Protein 6W9S (pdb70)

Foldseek 3Di:
DDDPDDDDPDDPVLLVLLVVLLVLQPLLDLVALNVVVLVVLVQVLQVVVVAGEEEAEADDPCPDDDQLHFYWYDYPNAIWGWHDPDVGDIDTDDDDPDSLRVLRRSVVSCVVPVHDDPWDDPVQPVPDNSVRVSVVSSVSCSVVVVVCLVVLLVRLVVVPDPSSVVSNVSSCVSVPDD/DWAKEWEAEPVGDIDIDIDDQFDFPLVVLVVCCVPPVDHSVQWWKDFPHDIGDGPDGNVVVVQDHHYYIYIYGDDDD

Organism: Homo sapiens (NCBI:txid9606)

Solvent-accessible surface area: 13978 Å² total; per-residue (Å²): 164,117,127,97,124,137,115,122,116,55,64,100,81,91,93,98,23,35,52,89,3,29,173,53,7,70,16,90,119,58,83,15,15,0,5,6,3,3,1,14,0,0,41,43,24,0,73,152,86,144,29,94,16,47,38,42,33,66,110,67,106,44,110,129,34,60,94,94,8,0,4,0,25,10,44,63,72,45,1,17,0,22,29,72,40,88,118,48,75,82,44,89,42,110,14,78,66,68,41,27,2,8,11,30,0,0,32,34,4,1,101,102,74,91,22,105,113,20,21,44,97,95,170,38,85,152,120,71,68,70,41,18,0,31,102,30,0,53,70,22,0,50,101,45,4,93,64,10,20,80,34,3,41,2,5,1,29,12,51,117,61,140,132,4,74,123,20,40,88,88,2,41,92,19,67,65,70,168,79,107,26,61,0,53,0,76,13,22,77,42,119,66,18,48,10,97,3,62,53,82,26,42,0,74,58,0,20,38,58,0,69,126,128,48,54,32,49,46,132,62,6,109,0,2,40,84,51,84,43,5,92,91,64,127,35,0,60,89,38,104,5,99,60,100,17,45,0,32,1,8,36,138,22,22,6

Nearest PDB structures (foldseek):
  6w9s-assembly1_A  TM=1.006E+00  e=8.873E-33  Escherichia albertii TW07627
  6nya-assembly1_B  TM=9.518E-01  e=4.330E-14  Triticum aestivum
  5v5h-assembly1_B  TM=9.592E-01  e=2.885E-13  synthetic construct
  5v5g-assembly2_D  TM=9.505E-01  e=2.885E-13  synthetic construct
  4hk2-assembly4_D  TM=9.627E-01  e=6.322E-13  Homo sapiens

Sequence (255 aa):
SPQSVFSDSVSSSRLELKKQIIKALDLDYWQGSGGEIMPLVLIDFYKRHNININIYLNHCKVNNFDKKAINLINAGNHYNALTMNSRGNIERIDVPGDGNCLYHAVVKSHQITRKPKPYGNELQKDKPEWCILKESLKTHFDKDFDQFVEQVKCILISENTHEANKILDKVAQYSGVKGPMQIFVKTLTGKTITLEVEPSDTIENVKAKIQDKEGIPPDQQRRLIFAGKQLEDGRTLSDYNIQKESTLHLVLRLRG

B-factor: mean 69.24, std 19.16, range [30.0, 150.07]

Secondary structure (DSSP, 8-state):
--------SS-HHHHHHHHHHHHHH-TT-TTSHHHHHHHHHHHHHHHHTT--EEEEESS-------TTSEEEEE-SS-EEEEE--TTT--EEEP---STTHHHHHHHHHHHHHT----S--GGGTTS-HHHHHHHHHHHHHHHTGGGGHHHHHHHHHHH--HHHHHHHHHHHHHTT--/--EEEEEEETT--EEEEEE-TT-BHHHHHHHHHHHH---GGG-EEEETTEEPPTT-BGGGGT--TT-EEEEE-----

InterPro domains:
  IPR000626 Ubiquitin-like domain [PF00240] (3-74)
  IPR000626 Ubiquitin-like domain [PF00240] (79-150)
  IPR000626 Ubiquitin-like domain [PF00240] (155-226)
  IPR000626 Ubiquitin-like domain [PF00240] (231-302)
  IPR000626 Ubiquitin-like domain [PF00240] (307-378)
  IPR000626 Ubiquitin-like domain [PF00240] (383-454)
  IPR000626 Ubiquitin-like domain [PF00240] (459-530)
  IPR000626 Ubiquitin-like domain [PF00240] (535-606)
  IPR000626 Ubiquitin-like domain [PF00240] (611-682)
  IPR000626 Ubiquitin-like domain [PS50053] (1-76)
  IPR000626 Ubiquitin-like domain [PS50053] (77-152)
  IPR000626 Ubiquitin-like domain [PS50053] (153-228)
  IPR000626 Ubiquitin-like domain [PS50053] (229-304)
  IPR000626 Ubiquitin-like domain [PS50053] (305-380)
  IPR000626 Ubiquitin-like domain [PS50053] (381-456)
  IPR000626 Ubiquitin-like domain [PS50053] (457-532)
  IPR000626 Ubiquitin-like domain [PS50053] (533-608)
  IPR000626 Ubiquitin-like domain [PS50053] (609-684)
  IPR000626 Ubiquitin-like domain [SM00213] (1-72)
  IPR000626 Ubiquitin-like domain [SM00213] (77-148)

Radius of gyration: 20.51 Å; Cα contacts (8 Å, |Δi|>4): 358; chains: 2; bounding box: 47×62×57 Å

GO terms:
  GO:0005515 protein binding (F, IPI)
  GO:0005654 nucleoplasm (C, TAS)
  GO:0005741 mitochondrial outer membrane (C, TAS)
  GO:0005789 endoplasmic reticulum membrane (C, TAS)
  GO:0005829 cytosol (C, TAS)
  GO:0005886 plasma membrane (C, TAS)
  GO:0010008 endosome membrane (C, TAS)
  GO:0030666 endocytic vesicle membrane (C, TAS)
  GO:0005741 mitochondrial outer membrane (C, EXP)
  GO:0031982 vesicle (C, HDA)
  GO:0070062 extracellular exosome (C, HDA)
  GO:0005576 extracellular region (C, HDA)
  GO:0005634 nucleus (C, HDA)
  GO:0003723 RNA binding (F, HDA)

CATH classification: 3.10.20.90

Structure (mmCIF, N/CA/C/O backbone):
data_6W9S
#
_entry.id   6W9S
#
_cell.length_a   67.336
_cell.length_b   67.336
_cell.length_c   144.427
_cell.angle_alpha   90.000
_cell.angle_beta   90.000
_cell.angle_gamma   90.000
#
_symmetry.space_group_name_H-M   'P 41 2 2'
#
loop_
_entity.id
_entity.type
_entity.pdbx_description
1 polymer 'OTU domain-containing protein EschOTU'
2 polymer Ubiquitin
3 non-polymer 'FORMIC ACID'
4 water water
#
loop_
_atom_site.group_PDB
_atom_site.id
_atom_site.type_symbol
_atom_site.label_atom_id
_atom_site.label_alt_id
_atom_site.label_comp_id
_atom_site.label_asym_id
_atom_site.label_entity_id
_atom_site.label_seq_id
_atom_site.pdbx_PDB_ins_code
_atom_site.Cartn_x
_atom_site.Cartn_y
_atom_site.Cartn_z
_atom_site.occupancy
_atom_site.B_iso_or_equiv
_atom_site.auth_seq_id
_atom_site.auth_comp_id
_atom_site.auth_asym_id
_atom_site.auth_atom_id
_atom_site.pdbx_PDB_model_num
ATOM 1 N N . SER A 1 2 ? -50.728 -27.987 -17.988 1.00 106.50 185 SER A N 1
ATOM 2 C CA . SER A 1 2 ? -49.573 -28.231 -17.138 1.00 103.91 185 SER A CA 1
ATOM 3 C C . SER A 1 2 ? -48.272 -27.549 -17.635 1.00 101.91 185 SER A C 1
ATOM 4 O O . SER A 1 2 ? -47.601 -26.914 -16.833 1.00 99.21 185 SER A O 1
ATOM 7 N N . PRO A 1 3 ? -47.908 -27.658 -18.921 1.00 101.83 186 PRO A N 1
ATOM 8 C CA . PRO A 1 3 ? -46.757 -26.892 -19.415 1.00 98.55 186 PRO A CA 1
ATOM 9 C C . PRO A 1 3 ? -47.137 -25.435 -19.659 1.00 96.10 186 PRO A C 1
ATOM 10 O O . PRO A 1 3 ? -48.311 -25.072 -19.727 1.00 98.33 186 PRO A O 1
ATOM 14 N N . GLN A 1 4 ? -46.122 -24.596 -19.803 1.00 92.30 187 GLN A N 1
ATOM 15 C CA . GLN A 1 4 ? -46.354 -23.172 -20.043 1.00 90.12 187 GLN A CA 1
ATOM 16 C C . GLN A 1 4 ? -46.753 -22.932 -21.500 1.00 91.28 187 GLN A C 1
ATOM 17 O O . GLN A 1 4 ? -45.926 -23.077 -22.416 1.00 91.18 187 GLN A O 1
ATOM 23 N N . SER A 1 5 ? -48.008 -22.509 -21.696 1.00 91.40 188 SER A N 1
ATOM 24 C CA . SER A 1 5 ? -48.528 -22.096 -22.990 1.00 91.20 188 SER A CA 1
ATOM 25 C C . SER A 1 5 ? -48.418 -20.597 -23.290 1.00 88.29 188 SER A C 1
ATOM 26 O O . SER A 1 5 ? -48.525 -20.224 -24.459 1.00 90.46 188 SER A O 1
ATOM 29 N N . VAL A 1 6 ? -48.244 -19.726 -22.289 1.00 84.47 189 VAL A N 1
ATOM 30 C CA . VAL A 1 6 ? -48.354 -18.281 -22.478 1.00 83.23 189 VAL A CA 1
ATOM 31 C C . VAL A 1 6 ? -47.051 -17.628 -22.064 1.00 81.80 189 VAL A C 1
ATOM 32 O O . VAL A 1 6 ? -46.510 -17.930 -20.999 1.00 79.49 189 VAL A O 1
ATOM 36 N N . PHE A 1 7 ? -46.562 -16.711 -22.893 1.00 82.63 190 PHE A N 1
ATOM 37 C CA . PHE A 1 7 ? -45.216 -16.196 -22.724 1.00 82.66 190 PHE A CA 1
ATOM 38 C C . PHE A 1 7 ? -45.191 -14.692 -22.922 1.00 86.12 190 PHE A C 1
ATOM 39 O O . PHE A 1 7 ? -45.870 -14.144 -23.787 1.00 86.87 190 PHE A O 1
ATOM 47 N N . SER A 1 8 ? -44.396 -14.035 -22.101 1.00 88.80 191 SER A N 1
ATOM 48 C CA . SER A 1 8 ? -43.924 -12.701 -22.386 1.00 93.67 191 SER A CA 1
ATOM 49 C C . SER A 1 8 ? -42.575 -12.662 -21.687 1.00 97.83 191 SER A C 1
ATOM 50 O O . SER A 1 8 ? -42.432 -13.254 -20.614 1.00 99.08 191 SER A O 1
ATOM 53 N N . ASP A 1 9 ? -41.574 -12.060 -22.314 1.00 100.30 192 ASP A N 1
ATOM 54 C CA . ASP A 1 9 ? -40.244 -12.013 -21.710 1.00 104.15 192 ASP A CA 1
ATOM 55 C C . ASP A 1 9 ? -39.638 -10.653 -21.969 1.00 111.07 192 ASP A C 1
ATOM 56 O O . ASP A 1 9 ? -39.611 -10.196 -23.112 1.00 109.60 192 ASP A O 1
ATOM 61 N N . SER A 1 10 ? -39.157 -10.010 -20.912 1.00 118.60 193 SER A N 1
ATOM 62 C CA . SER A 1 10 ? -38.526 -8.705 -21.066 1.00 118.75 193 SER A CA 1
ATOM 63 C C . SER A 1 10 ? -37.062 -8.801 -21.481 1.00 118.97 193 SER A C 1
ATOM 64 O O . SER A 1 10 ? -36.539 -7.834 -22.049 1.00 118.61 193 SER A O 1
ATOM 66 N N . VAL A 1 11 ? -36.395 -9.930 -21.223 1.00 117.36 194 VAL A N 1
ATOM 67 C CA . VAL A 1 11 ? -34.959 -10.052 -21.470 1.00 115.66 194 VAL A CA 1
ATOM 68 C C . VAL A 1 11 ? -34.624 -11.514 -21.732 1.00 116.36 194 VAL A C 1
ATOM 69 O O . VAL A 1 11 ? -35.354 -12.421 -21.318 1.00 118.26 194 VAL A O 1
ATOM 71 N N . SER A 1 12 ? -33.505 -11.739 -22.435 1.00 114.01 195 SER A N 1
ATOM 72 C CA . SER A 1 12 ? -32.956 -13.065 -22.705 1.00 113.64 195 SER A CA 1
ATOM 73 C C . SER A 1 12 ? -32.107 -13.540 -21.538 1.00 110.25 195 SER A C 1
ATOM 74 O O . SER A 1 12 ? -31.490 -12.743 -20.821 1.00 109.28 195 SER A O 1
ATOM 77 N N . SER A 1 13 ? -32.023 -14.859 -21.395 1.00 105.61 196 SER A N 1
ATOM 78 C CA . SER A 1 13 ? -31.209 -15.409 -20.323 1.00 99.17 196 SER A CA 1
ATOM 79 C C . SER A 1 13 ? -29.715 -15.238 -20.614 1.00 93.81 196 SER A C 1
ATOM 80 O O . SER A 1 13 ? -28.944 -14.844 -19.733 1.00 92.29 196 SER A O 1
ATOM 83 N N . SER A 1 14 ? -29.278 -15.528 -21.842 1.00 91.52 197 SER A N 1
ATOM 84 C CA . SER A 1 14 ? -27.843 -15.452 -22.111 1.00 87.79 197 SER A CA 1
ATOM 85 C C . SER A 1 14 ? -27.374 -14.003 -22.187 1.00 83.52 197 SER A C 1
ATOM 86 O O . SER A 1 14 ? -26.203 -13.702 -21.915 1.00 81.21 197 SER A O 1
ATOM 88 N N . ARG A 1 15 ? -28.276 -13.101 -22.564 1.00 81.58 198 ARG A N 1
ATOM 89 C CA . ARG A 1 15 ? -28.005 -11.672 -22.526 1.00 78.89 198 ARG A CA 1
ATOM 90 C C . ARG A 1 15 ? -27.795 -11.156 -21.090 1.00 76.36 198 ARG A C 1
ATOM 91 O O . ARG A 1 15 ? -26.925 -10.302 -20.853 1.00 73.32 198 ARG A O 1
ATOM 99 N N . LEU A 1 16 ? -28.554 -11.665 -20.113 1.00 76.58 199 LEU A N 1
ATOM 100 C CA . LEU A 1 16 ? -28.323 -11.267 -18.724 1.00 74.84 199 LEU A CA 1
ATOM 101 C C . LEU A 1 16 ? -26.983 -11.767 -18.220 1.00 73.29 199 LEU A C 1
ATOM 102 O O . LEU A 1 16 ? -26.307 -11.071 -17.454 1.00 71.97 199 LEU A O 1
ATOM 107 N N . GLU A 1 17 ? -26.610 -12.995 -18.581 1.00 74.18 200 GLU A N 1
ATOM 108 C CA . GLU A 1 17 ? -25.312 -13.497 -18.149 1.00 74.93 200 GLU A CA 1
ATOM 109 C C . GLU A 1 17 ? -24.179 -12.652 -18.743 1.00 70.48 200 GLU A C 1
ATOM 110 O O . GLU A 1 17 ? -23.217 -12.303 -18.043 1.00 69.15 200 GLU A O 1
ATOM 116 N N . LEU A 1 18 ? -24.295 -12.289 -20.021 1.00 68.59 201 LEU A N 1
ATOM 117 C CA . LEU A 1 18 ? -23.281 -11.450 -20.645 1.00 66.18 201 LEU A CA 1
ATOM 118 C C . LEU A 1 18 ? -23.141 -10.122 -19.909 1.00 65.26 201 LEU A C 1
ATOM 119 O O . LEU A 1 18 ? -22.015 -9.699 -19.624 1.00 64.83 201 LEU A O 1
ATOM 124 N N . LYS A 1 19 ? -24.269 -9.466 -19.554 1.00 64.48 202 LYS A N 1
ATOM 125 C CA . LYS A 1 19 ? -24.206 -8.233 -18.749 1.00 62.35 202 LYS A CA 1
ATOM 126 C C . LYS A 1 19 ? -23.504 -8.460 -17.409 1.00 61.08 202 LYS A C 1
ATOM 127 O O . LYS A 1 19 ? -22.673 -7.639 -16.997 1.00 59.46 202 LYS A O 1
ATOM 133 N N . LYS A 1 20 ? -23.783 -9.585 -16.738 1.00 61.70 203 LYS A N 1
ATOM 134 C CA . LYS A 1 20 ? -23.126 -9.850 -15.456 1.00 61.66 203 LYS A CA 1
ATOM 135 C C . LYS A 1 20 ? -21.629 -10.039 -15.607 1.00 61.74 203 LYS A C 1
ATOM 136 O O . LYS A 1 20 ? -20.875 -9.716 -14.676 1.00 60.70 203 LYS A O 1
ATOM 138 N N . GLN A 1 21 ? -21.190 -10.641 -16.725 1.00 62.05 204 GLN A N 1
ATOM 139 C CA . GLN A 1 21 ? -19.756 -10.836 -16.938 1.00 61.66 204 GLN A CA 1
ATOM 140 C C . GLN A 1 21 ? -19.070 -9.511 -17.225 1.00 56.93 204 GLN A C 1
ATOM 141 O O . GLN A 1 21 ? -17.933 -9.292 -16.808 1.00 57.07 204 GLN A O 1
ATOM 147 N N . ILE A 1 22 ? -19.762 -8.604 -17.903 1.00 53.79 205 ILE A N 1
ATOM 148 C CA . ILE A 1 22 ? -19.185 -7.295 -18.189 1.00 51.95 205 ILE A CA 1
ATOM 149 C C . ILE A 1 22 ? -19.035 -6.486 -16.902 1.00 50.52 205 ILE A C 1
ATOM 150 O O . ILE A 1 22 ? -18.020 -5.820 -16.698 1.00 49.73 205 ILE A O 1
ATOM 155 N N . ILE A 1 23 ? -20.034 -6.525 -16.027 1.00 51.10 206 ILE A N 1
ATOM 156 C CA . ILE A 1 23 ? -19.958 -5.732 -14.794 1.00 50.94 206 ILE A CA 1
ATOM 157 C C . ILE A 1 23 ? -18.812 -6.206 -13.934 1.00 51.01 20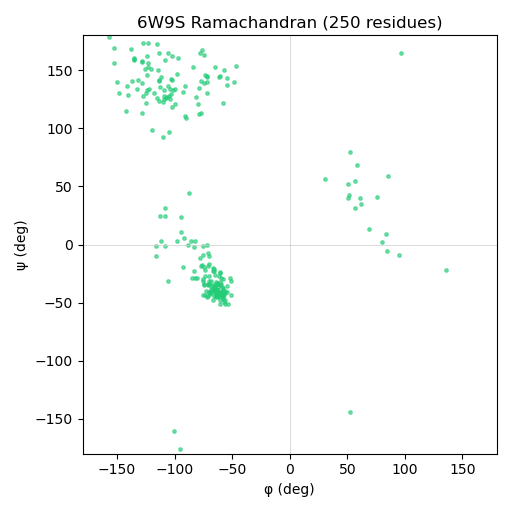6 ILE A C 1
ATOM 158 O O . ILE A 1 23 ? -18.054 -5.401 -13.378 1.00 51.87 206 ILE A O 1
ATOM 163 N N . LYS A 1 24 ? -18.651 -7.520 -13.821 1.00 53.05 207 LYS A N 1
ATOM 164 C CA . LYS A 1 24 ? -17.549 -8.089 -13.055 1.00 55.03 207 LYS A CA 1
ATOM 165 C C . LYS A 1 24 ? -16.183 -7.691 -13.622 1.00 54.14 207 LYS A C 1
ATOM 166 O O . LYS A 1 24 ? -15.259 -7.373 -12.863 1.00 52.88 207 LYS A O 1
ATOM 172 N N . ALA A 1 25 ? -16.016 -7.706 -14.959 1.00 53.05 208 ALA A N 1
ATOM 173 C CA . ALA A 1 25 ? -14.702 -7.356 -15.510 1.00 50.03 208 ALA A CA 1
ATOM 174 C C . ALA A 1 25 ? -14.360 -5.877 -15.311 1.00 46.90 208 ALA A C 1
ATOM 175 O O . ALA A 1 25 ? -13.184 -5.535 -15.144 1.00 47.99 208 ALA A O 1
ATOM 177 N N . LEU A 1 26 ? -15.357 -4.998 -15.303 1.00 43.44 209 LEU A N 1
ATOM 178 C CA . LEU A 1 26 ? -15.103 -3.578 -15.093 1.00 46.43 209 LEU A CA 1
ATOM 179 C C . LEU A 1 26 ? -14.596 -3.276 -13.679 1.00 49.71 209 LEU A C 1
ATOM 180 O O . LEU A 1 26 ? -14.007 -2.204 -13.465 1.00 52.47 209 LEU A O 1
ATOM 185 N N . ASP A 1 27 ? -14.877 -4.169 -12.710 1.00 47.70 210 ASP A N 1
ATOM 186 C CA . ASP A 1 27 ? -14.378 -4.161 -11.325 1.00 47.42 210 ASP A CA 1
ATOM 187 C C . ASP A 1 27 ? -14.636 -2.809 -10.669 1.00 47.62 210 ASP A C 1
ATOM 188 O O . ASP A 1 27 ? -13.728 -1.966 -10.601 1.00 46.04 210 ASP A O 1
ATOM 193 N N . LEU A 1 28 ? -15.882 -2.585 -10.202 1.00 48.30 211 LEU A N 1
ATOM 194 C CA . LEU A 1 28 ? -16.276 -1.271 -9.677 1.00 49.31 211 LEU A CA 1
ATOM 195 C C . LEU A 1 28 ? -15.611 -0.933 -8.347 1.00 48.98 211 LEU A C 1
ATOM 196 O O . LEU A 1 28 ? -15.589 0.234 -7.988 1.00 49.72 211 LEU A O 1
ATOM 201 N N . ASP A 1 29 ? -15.055 -1.899 -7.645 1.00 48.70 212 ASP A N 1
ATOM 202 C CA . ASP A 1 29 ? -14.330 -1.693 -6.393 1.00 52.24 212 ASP A CA 1
ATOM 203 C C . ASP A 1 29 ? -12.877 -1.273 -6.590 1.00 53.09 212 ASP A C 1
ATOM 204 O O . ASP A 1 29 ? -12.178 -1.051 -5.594 1.00 53.78 212 ASP A O 1
ATOM 209 N N . TYR A 1 30 ? -12.400 -1.172 -7.833 1.00 52.54 213 TYR A N 1
ATOM 210 C CA . TYR A 1 30 ? -11.013 -0.779 -8.160 1.00 52.75 213 TYR A CA 1
ATOM 211 C C . TYR A 1 30 ? -11.050 0.615 -8.797 1.00 51.44 213 TYR A C 1
ATOM 212 O O . TYR A 1 30 ? -11.224 0.753 -10.020 1.00 50.22 213 TYR A O 1
ATOM 221 N N . TRP A 1 31 ? -10.901 1.663 -7.974 1.00 51.24 214 TRP A N 1
ATOM 222 C CA . TRP A 1 31 ? -11.157 3.013 -8.481 1.00 49.85 214 TRP A CA 1
ATOM 223 C C . TRP A 1 31 ? -10.100 3.480 -9.460 1.00 49.28 214 TRP A C 1
ATOM 224 O O . TRP A 1 31 ? -10.369 4.413 -10.238 1.00 49.03 214 TRP A O 1
ATOM 235 N N . GLN A 1 32 ? -8.922 2.862 -9.475 1.00 49.57 215 GLN A N 1
ATOM 236 C CA . GLN A 1 32 ? -7.858 3.304 -10.379 1.00 49.79 215 GLN A CA 1
ATOM 237 C C . GLN A 1 32 ? -8.092 2.921 -11.854 1.00 48.56 215 GLN A C 1
ATOM 238 O O . GLN A 1 32 ? -7.419 3.474 -12.734 1.00 47.37 215 GLN A O 1
ATOM 244 N N . GLY A 1 33 ? -8.947 1.945 -12.141 1.00 48.07 216 GLY A N 1
ATOM 245 C CA . GLY A 1 33 ? -9.301 1.563 -13.509 1.00 48.07 216 GLY A CA 1
ATOM 246 C C . GLY A 1 33 ? -10.635 2.132 -13.954 1.00 47.69 216 GLY A C 1
ATOM 247 O O . GLY A 1 33 ? -11.128 3.128 -13.416 1.00 46.14 216 GLY A O 1
ATOM 248 N N . SER A 1 34 ? -11.217 1.524 -15.007 1.00 48.82 217 SER A N 1
ATOM 249 C CA . SER A 1 34 ? -12.463 2.077 -15.552 1.00 48.84 217 SER A CA 1
ATOM 250 C C . SER A 1 34 ? -13.599 2.154 -14.511 1.00 48.87 217 SER A C 1
ATOM 251 O O . SER A 1 34 ? -14.444 3.042 -14.607 1.00 49.99 217 SER A O 1
ATOM 254 N N . GLY A 1 35 ? -13.633 1.263 -13.522 1.00 49.80 218 GLY A N 1
ATOM 255 C CA . GLY A 1 35 ? -14.699 1.323 -12.503 1.00 48.99 218 GLY A CA 1
ATOM 256 C C . GLY A 1 35 ? -14.709 2.638 -11.745 1.00 48.96 218 GLY A C 1
ATOM 257 O O . GLY A 1 35 ? -15.774 3.112 -11.295 1.00 48.45 218 GLY A O 1
ATOM 258 N N . GLY A 1 36 ? -13.539 3.277 -11.623 1.00 50.04 219 GLY A N 1
ATOM 259 C CA . GLY A 1 36 ? -13.459 4.572 -10.953 1.00 49.95 219 GLY A CA 1
ATOM 260 C C . GLY A 1 36 ? -13.960 5.734 -11.784 1.00 49.88 219 GLY A C 1
ATOM 261 O O . GLY A 1 36 ? -14.256 6.802 -11.222 1.00 49.56 219 GLY A O 1
ATOM 262 N N . GLU A 1 37 ? -14.072 5.558 -13.113 1.00 49.18 220 GLU A N 1
ATOM 263 C CA . GLU A 1 37 ? -14.797 6.543 -13.911 1.00 48.84 220 GLU A CA 1
ATOM 264 C C . GLU A 1 37 ? -16.293 6.296 -13.925 1.00 47.53 220 GLU A C 1
ATOM 265 O O . GLU A 1 37 ? -17.059 7.236 -14.143 1.00 51.00 220 GLU A O 1
ATOM 271 N N . ILE A 1 38 ? -16.721 5.059 -13.784 1.00 43.90 221 ILE A N 1
ATOM 272 C CA . ILE A 1 38 ? -18.144 4.743 -13.822 1.00 46.25 221 ILE A CA 1
ATOM 273 C C . ILE A 1 38 ? -18.876 5.237 -12.569 1.00 48.24 221 ILE A C 1
ATOM 274 O O . ILE A 1 38 ? -19.973 5.825 -12.674 1.00 51.39 221 ILE A O 1
ATOM 279 N N . MET A 1 39 ? -18.295 5.018 -11.380 1.00 44.52 222 MET A N 1
ATOM 280 C CA . MET A 1 39 ? -19.050 5.247 -10.135 1.00 45.83 222 MET A CA 1
ATOM 281 C C . MET A 1 39 ? -19.437 6.705 -9.923 1.00 46.81 222 MET A C 1
ATOM 282 O O . MET A 1 39 ? -20.576 6.948 -9.476 1.00 47.45 222 MET A O 1
ATOM 287 N N . PRO A 1 40 ? -18.611 7.704 -10.280 1.00 47.35 223 PRO A N 1
ATOM 288 C CA . PRO A 1 40 ? -19.096 9.098 -10.234 1.00 49.06 223 PRO A CA 1
ATOM 289 C C . PRO A 1 40 ? -20.251 9.405 -11.181 1.00 49.60 223 PRO A C 1
ATOM 290 O O . PRO A 1 40 ? -21.049 10.296 -10.878 1.00 49.43 223 PRO A O 1
ATOM 294 N N . LEU A 1 41 ? -20.333 8.769 -12.363 1.00 50.05 224 LEU A N 1
ATOM 295 C CA . LEU A 1 41 ? -21.494 9.014 -13.237 1.00 49.48 224 LEU A CA 1
ATOM 296 C C . LEU A 1 41 ? -22.777 8.407 -12.652 1.00 48.90 224 LEU A C 1
ATOM 297 O O . LEU A 1 41 ? -23.860 8.993 -12.771 1.00 50.66 224 LEU A O 1
ATOM 302 N N . VAL A 1 42 ? -22.673 7.201 -12.082 1.00 47.44 225 VAL A N 1
ATOM 303 C CA . VAL A 1 42 ? -23.790 6.527 -11.413 1.00 49.31 225 VAL A CA 1
ATOM 304 C C . VAL A 1 42 ? -24.256 7.314 -10.184 1.00 50.55 225 VAL A C 1
ATOM 305 O O . VAL A 1 42 ? -25.469 7.458 -9.942 1.00 50.84 225 VAL A O 1
ATOM 309 N N . LEU A 1 43 ? -23.302 7.837 -9.396 1.00 51.19 226 LEU A N 1
ATOM 310 C CA . LEU A 1 43 ? -23.624 8.758 -8.305 1.00 50.69 226 LEU A CA 1
ATOM 311 C C . LEU A 1 43 ? -24.458 9.941 -8.786 1.00 51.73 226 LEU A C 1
ATOM 312 O O . LEU A 1 43 ? -25.517 10.251 -8.207 1.00 52.17 226 LEU A O 1
ATOM 317 N N . ILE A 1 44 ? -24.016 10.632 -9.842 1.00 51.70 227 ILE A N 1
ATOM 318 C CA . ILE A 1 44 ? -24.757 11.822 -10.251 1.00 53.51 227 ILE A CA 1
ATOM 319 C C . ILE A 1 44 ? -26.178 11.443 -10.668 1.00 55.01 227 ILE A C 1
ATOM 320 O O . ILE A 1 44 ? -27.146 12.180 -10.404 1.00 57.66 227 ILE A O 1
ATOM 325 N N . ASP A 1 45 ? -26.331 10.290 -11.316 1.00 54.30 228 ASP A N 1
ATOM 326 C CA . ASP A 1 45 ? -27.634 9.940 -11.881 1.00 55.95 228 ASP A CA 1
ATOM 327 C C . ASP A 1 45 ? -28.602 9.511 -10.790 1.00 56.26 228 ASP A C 1
ATOM 328 O O . ASP A 1 45 ? -29.765 9.921 -10.796 1.00 58.49 228 ASP A O 1
ATOM 333 N N . PHE A 1 46 ? -28.133 8.700 -9.844 1.00 55.33 229 PHE A N 1
ATOM 334 C CA . PHE A 1 46 ? -28.935 8.298 -8.685 1.00 56.00 229 PHE A CA 1
ATOM 335 C C . PHE A 1 46 ? -29.398 9.504 -7.879 1.00 57.62 229 PHE A C 1
ATOM 336 O O . PHE A 1 46 ? -30.559 9.558 -7.433 1.00 57.87 229 PHE A O 1
ATOM 344 N N . TYR A 1 47 ? -28.508 10.489 -7.680 1.00 57.33 230 TYR A N 1
ATOM 345 C CA . TYR A 1 47 ? -28.890 11.683 -6.931 1.00 57.96 230 TYR A CA 1
ATOM 346 C C . TYR A 1 47 ? -29.884 12.521 -7.708 1.00 60.27 230 TYR A C 1
ATOM 347 O O . TYR A 1 47 ? -30.873 13.003 -7.141 1.00 63.12 230 TYR A O 1
ATOM 356 N N . LYS A 1 48 ? -29.651 12.681 -9.009 1.00 59.53 231 LYS A N 1
ATOM 357 C CA . LYS A 1 48 ? -30.607 13.401 -9.844 1.00 61.56 231 LYS A CA 1
ATOM 358 C C . LYS A 1 48 ? -31.988 12.742 -9.789 1.00 62.50 231 LYS A C 1
ATOM 359 O O . LYS A 1 48 ? -33.006 13.413 -9.624 1.00 63.64 231 LYS A O 1
ATOM 362 N N . ARG A 1 49 ? -32.038 11.422 -9.890 1.00 62.16 232 ARG A N 1
ATOM 363 C CA . ARG A 1 49 ? -33.335 10.764 -9.881 1.00 64.55 232 ARG A CA 1
ATOM 364 C C . ARG A 1 49 ? -34.088 11.006 -8.571 1.00 65.60 232 ARG A C 1
ATOM 365 O O . ARG A 1 49 ? -35.327 11.056 -8.585 1.00 67.05 232 ARG A O 1
ATOM 373 N N . HIS A 1 50 ? -33.372 11.241 -7.464 1.00 64.57 233 HIS A N 1
ATOM 374 C CA . HIS A 1 50 ? -33.973 11.667 -6.203 1.00 66.80 233 HIS A CA 1
ATOM 375 C C . HIS A 1 50 ? -33.978 13.189 -6.018 1.00 69.14 233 HIS A C 1
ATOM 376 O O . HIS A 1 50 ? -34.022 13.656 -4.875 1.00 70.93 233 HIS A O 1
ATOM 383 N N . ASN A 1 51 ? -33.926 13.965 -7.107 1.00 68.66 234 ASN A N 1
ATOM 384 C CA . ASN A 1 51 ? -34.074 15.428 -7.076 1.00 69.90 234 ASN A CA 1
ATOM 385 C C . ASN A 1 51 ? -32.997 16.133 -6.239 1.00 70.00 234 ASN A C 1
ATOM 386 O O . ASN A 1 51 ? -33.282 17.124 -5.563 1.00 72.25 234 ASN A O 1
ATOM 391 N N . ILE A 1 52 ? -31.744 15.666 -6.324 1.00 68.20 235 ILE A N 1
ATOM 392 C CA . ILE A 1 52 ? -30.596 16.319 -5.682 1.00 69.21 235 ILE A CA 1
ATOM 393 C C . ILE A 1 52 ? -29.441 16.430 -6.679 1.00 68.60 235 ILE A C 1
ATOM 394 O O . ILE A 1 52 ? -29.092 15.444 -7.334 1.00 65.88 235 ILE A O 1
ATOM 399 N N . ASN A 1 53 ? -28.817 17.612 -6.742 1.00 71.34 236 ASN A N 1
ATOM 400 C CA . ASN A 1 53 ? -27.731 17.912 -7.666 1.00 71.82 236 ASN A CA 1
ATOM 401 C C . ASN A 1 53 ? -26.360 17.616 -7.067 1.00 71.05 236 ASN A C 1
ATOM 402 O O . ASN A 1 53 ? -26.079 17.987 -5.928 1.00 72.10 236 ASN A O 1
ATOM 407 N N . ILE A 1 54 ? -25.490 16.990 -7.857 1.00 69.57 237 ILE A N 1
ATOM 408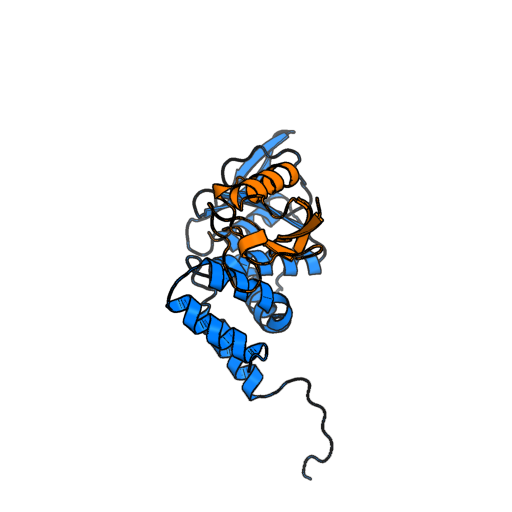 C CA . ILE A 1 54 ? -24.090 16.780 -7.494 1.00 69.01 237 ILE A CA 1
ATOM 409 C C . ILE A 1 54 ? -23.213 17.684 -8.364 1.00 69.36 237 ILE A C 1
ATOM 410 O O . ILE A 1 54 ? -23.357 17.680 -9.589 1.00 69.83 237 ILE A O 1
ATOM 415 N N . ASN A 1 55 ? -22.260 18.401 -7.747 1.00 69.61 238 ASN A N 1
ATOM 416 C CA . ASN A 1 55 ? -21.251 19.182 -8.478 1.00 70.25 238 ASN A CA 1
ATOM 417 C C . ASN A 1 55 ? -19.834 18.789 -8.058 1.00 68.52 238 ASN A C 1
ATOM 418 O O . ASN A 1 55 ? -19.517 18.799 -6.861 1.00 69.92 238 ASN A O 1
ATOM 423 N N . ILE A 1 56 ? -18.964 18.526 -9.045 1.00 65.63 239 ILE A N 1
ATOM 424 C CA . ILE A 1 56 ? -17.591 18.049 -8.834 1.00 63.21 239 ILE A CA 1
ATOM 425 C C . ILE A 1 56 ? -16.614 19.081 -9.399 1.00 65.23 239 ILE A C 1
ATOM 426 O O . ILE A 1 56 ? -16.770 19.535 -10.543 1.00 66.13 239 ILE A O 1
ATOM 431 N N . TYR A 1 57 ? -15.613 19.465 -8.599 1.00 65.50 240 TYR A N 1
ATOM 432 C CA . TYR A 1 57 ? -14.609 20.448 -8.988 1.00 67.45 240 TYR A CA 1
ATOM 433 C C . TYR A 1 57 ? -13.250 19.765 -9.120 1.00 67.96 240 TYR A C 1
ATOM 434 O O . TYR A 1 57 ? -12.887 18.933 -8.288 1.00 67.67 240 TYR A O 1
ATOM 443 N N . LEU A 1 58 ? -12.532 20.082 -10.191 1.00 69.65 241 LEU A N 1
ATOM 444 C CA . LEU A 1 58 ? -11.241 19.443 -10.525 1.00 70.70 241 LEU A CA 1
ATOM 445 C C . LEU A 1 58 ? -10.074 20.375 -10.270 1.00 77.24 241 LEU A C 1
ATOM 446 O O . LEU A 1 58 ? -10.122 21.502 -10.653 1.00 79.67 241 LEU A O 1
ATOM 451 N N . ASN A 1 59 ? -9.115 19.888 -9.511 1.00 82.19 242 ASN A N 1
ATOM 452 C CA . ASN A 1 59 ? -7.851 20.561 -9.127 1.00 89.97 242 ASN A CA 1
ATOM 453 C C . ASN A 1 59 ? -8.088 21.940 -8.517 1.00 99.37 242 ASN A C 1
ATOM 454 O O . ASN A 1 59 ? -9.050 22.179 -7.844 1.00 98.87 242 ASN A O 1
ATOM 459 N N . HIS A 1 60 ? -7.196 22.856 -8.813 1.00 108.68 243 HIS A N 1
ATOM 460 C CA . HIS A 1 60 ? -7.435 24.213 -8.288 1.00 118.77 243 HIS A CA 1
ATOM 461 C C . HIS A 1 60 ? -8.219 24.917 -9.377 1.00 127.27 243 HIS A C 1
ATOM 462 O O . HIS A 1 60 ? -7.659 25.124 -10.448 1.00 128.24 243 HIS A O 1
ATOM 464 N N . CYS A 1 61 ? -9.489 25.195 -9.136 1.00 134.64 244 CYS A N 1
ATOM 465 C CA . CYS A 1 61 ? -10.224 25.947 -10.184 1.00 137.67 244 CYS A CA 1
ATOM 466 C C . CYS A 1 61 ? -10.819 27.228 -9.595 1.00 140.61 244 CYS A C 1
ATOM 467 O O . CYS A 1 61 ? -10.973 27.308 -8.380 1.00 142.81 244 CYS A O 1
ATOM 470 N N . LYS A 1 62 ? -11.182 28.167 -10.463 1.00 138.69 245 LYS A N 1
ATOM 471 C CA . LYS A 1 62 ? -11.645 29.509 -10.052 1.00 140.33 245 LYS A CA 1
ATOM 472 C C . LYS A 1 62 ? -12.869 29.420 -9.137 1.00 138.49 245 LYS A C 1
ATOM 473 O O . LYS A 1 62 ? -12.904 30.211 -8.178 1.00 141.89 245 LYS A O 1
ATOM 475 N N . VAL A 1 63 ? -13.799 28.501 -9.399 1.00 133.10 246 VAL A N 1
ATOM 476 C CA . VAL A 1 63 ? -15.035 28.392 -8.567 1.00 130.54 246 VAL A CA 1
ATOM 477 C C . VAL A 1 63 ? -15.835 29.712 -8.579 1.00 131.56 246 VAL A C 1
ATOM 478 O O . VAL A 1 63 ? -15.872 30.397 -7.552 1.00 134.70 246 VAL A O 1
ATOM 480 N N . ASN A 1 64 ? -16.413 30.051 -9.738 1.00 129.10 247 ASN A N 1
ATOM 481 C CA . ASN A 1 64 ? -17.230 31.268 -9.993 1.00 130.40 247 ASN A CA 1
ATOM 482 C C . ASN A 1 64 ? -18.545 31.362 -9.195 1.00 130.16 247 ASN A C 1
ATOM 483 O O . ASN A 1 64 ? -18.840 32.483 -8.762 1.00 133.51 247 ASN A O 1
ATOM 485 N N . ASN A 1 65 ? -19.368 30.312 -9.068 1.00 125.86 248 ASN A N 1
ATOM 486 C CA . ASN A 1 65 ? -20.594 30.497 -8.233 1.00 125.23 248 ASN A CA 1
ATOM 487 C C . ASN A 1 65 ? -20.960 29.269 -7.404 1.00 117.58 248 ASN A C 1
ATOM 488 O O . ASN A 1 65 ? -21.480 28.358 -7.999 1.00 114.28 248 ASN A O 1
ATOM 493 N N . PHE A 1 66 ? -20.900 29.339 -6.073 1.00 113.29 249 PHE A N 1
ATOM 494 C CA . PHE A 1 66 ? -21.231 28.117 -5.358 1.00 105.75 249 PHE A CA 1
ATOM 495 C C . PHE A 1 66 ? -22.734 27.895 -5.331 1.00 102.59 249 PHE A C 1
ATOM 496 O O . PHE A 1 66 ? -23.506 28.836 -5.133 1.00 106.00 249 PHE A O 1
ATOM 504 N N . ASP A 1 67 ? -23.140 26.646 -5.490 1.00 96.27 250 ASP A N 1
ATOM 505 C CA . ASP A 1 67 ? -24.527 26.235 -5.272 1.00 93.68 250 ASP A CA 1
ATOM 506 C C . ASP A 1 67 ? -24.590 25.481 -3.942 1.00 91.80 250 ASP A C 1
ATOM 507 O O . ASP A 1 67 ? -24.317 24.273 -3.890 1.00 89.07 250 ASP A O 1
ATOM 512 N N . LYS A 1 68 ? -24.975 26.199 -2.874 1.00 94.37 251 LYS A N 1
ATOM 513 C CA . LYS A 1 68 ? -24.993 25.626 -1.528 1.00 94.83 251 LYS A CA 1
ATOM 514 C C . LYS A 1 68 ? -26.030 24.511 -1.377 1.00 96.05 251 LYS A C 1
ATOM 515 O O . LYS A 1 68 ? -25.901 23.665 -0.481 1.00 93.62 251 LYS A O 1
ATOM 519 N N . LYS A 1 69 ? -27.067 24.487 -2.220 1.00 98.28 252 LYS A N 1
ATOM 520 C CA . LYS A 1 69 ? -28.087 23.448 -2.097 1.00 96.27 252 LYS A CA 1
ATOM 521 C C . LYS A 1 69 ? -27.687 22.146 -2.776 1.00 92.35 252 LYS A C 1
ATOM 522 O O . LYS A 1 69 ? -28.475 21.197 -2.782 1.00 91.82 252 LYS A O 1
ATOM 524 N N . ALA A 1 70 ? -26.489 22.060 -3.337 1.00 87.26 253 ALA A N 1
ATOM 525 C CA . ALA A 1 70 ? -26.037 20.834 -3.973 1.00 82.01 253 ALA A CA 1
ATOM 526 C C . ALA A 1 70 ? -25.005 20.133 -3.096 1.00 78.42 253 ALA A C 1
ATOM 527 O O . ALA A 1 70 ? -24.469 20.715 -2.146 1.00 81.05 253 ALA A O 1
ATOM 529 N N . ILE A 1 71 ? -24.764 18.862 -3.411 1.00 72.58 254 ILE A N 1
ATOM 530 C CA . ILE A 1 71 ? -23.636 18.109 -2.869 1.00 68.99 254 ILE A CA 1
ATOM 531 C C . ILE A 1 71 ? -22.394 18.529 -3.656 1.00 68.63 254 ILE A C 1
ATOM 532 O O . ILE A 1 71 ? -22.293 18.238 -4.848 1.00 67.58 254 ILE A O 1
ATOM 537 N N . ASN A 1 72 ? -21.453 19.222 -3.001 1.00 69.23 255 ASN A N 1
ATOM 538 C CA . ASN A 1 72 ? -20.247 19.737 -3.654 1.00 68.36 255 ASN A CA 1
ATOM 539 C C . ASN A 1 72 ? -18.988 18.990 -3.222 1.00 65.81 255 ASN A C 1
ATOM 540 O O . ASN A 1 72 ? -18.651 18.963 -2.033 1.00 67.03 255 ASN A O 1
ATOM 545 N N . LEU A 1 73 ? -18.254 18.476 -4.207 1.00 62.46 256 LEU A N 1
ATOM 546 C CA . LEU A 1 73 ? -17.078 17.630 -4.062 1.00 61.75 256 LEU A CA 1
ATOM 547 C C . LEU A 1 73 ? -15.895 18.218 -4.825 1.00 63.55 256 LEU A C 1
ATOM 548 O O . LEU A 1 73 ? -16.075 18.932 -5.817 1.00 62.76 256 LEU A O 1
ATOM 553 N N . ILE A 1 74 ? -14.667 17.950 -4.336 1.00 64.59 257 ILE A N 1
ATOM 554 C CA . ILE A 1 74 ? -13.446 18.364 -5.032 1.00 64.07 257 ILE A CA 1
ATOM 555 C C . ILE A 1 74 ? -12.590 17.119 -5.263 1.00 62.26 257 ILE A C 1
ATOM 556 O O . ILE A 1 74 ? -12.469 16.255 -4.385 1.00 59.09 257 ILE A O 1
ATOM 561 N N . ASN A 1 75 ? -12.095 16.976 -6.504 1.00 62.33 258 ASN A N 1
ATOM 562 C CA . ASN A 1 75 ? -11.157 15.925 -6.869 1.00 63.19 258 ASN A CA 1
ATOM 563 C C . ASN A 1 75 ? -9.899 16.615 -7.355 1.00 68.44 258 ASN A C 1
ATOM 564 O O . ASN A 1 75 ? -9.843 17.086 -8.490 1.00 67.27 258 ASN A O 1
ATOM 569 N N . ALA A 1 76 ? -8.904 16.726 -6.481 1.00 73.25 259 ALA A N 1
ATOM 570 C CA . ALA A 1 76 ? -7.589 17.210 -6.870 1.00 77.37 259 ALA A CA 1
ATOM 571 C C . ALA A 1 76 ? -6.594 16.177 -6.378 1.00 81.64 259 ALA A C 1
ATOM 572 O O . ALA A 1 76 ? -6.649 15.776 -5.207 1.00 83.81 259 ALA A O 1
ATOM 574 N N . GLY A 1 77 ? -5.733 15.708 -7.276 1.00 83.76 260 GLY A N 1
ATOM 575 C CA . GLY A 1 77 ? -4.710 14.742 -6.908 1.00 83.28 260 GLY A CA 1
ATOM 576 C C . GLY A 1 77 ? -5.185 13.315 -6.697 1.00 80.11 260 GLY A C 1
ATOM 577 O O . GLY A 1 77 ? -4.717 12.656 -5.760 1.00 81.17 260 GLY A O 1
ATOM 578 N N . ASN A 1 78 ? -6.096 12.819 -7.544 1.00 74.99 261 ASN A N 1
ATOM 579 C CA . ASN A 1 78 ? -6.641 11.450 -7.442 1.00 72.29 261 ASN A CA 1
ATOM 580 C C . ASN A 1 78 ? -7.278 11.167 -6.073 1.00 70.37 261 ASN A C 1
ATOM 581 O O . ASN A 1 78 ? -7.275 10.037 -5.577 1.00 67.68 261 ASN A O 1
ATOM 586 N N . HIS A 1 79 ? -7.834 12.201 -5.455 1.00 70.81 262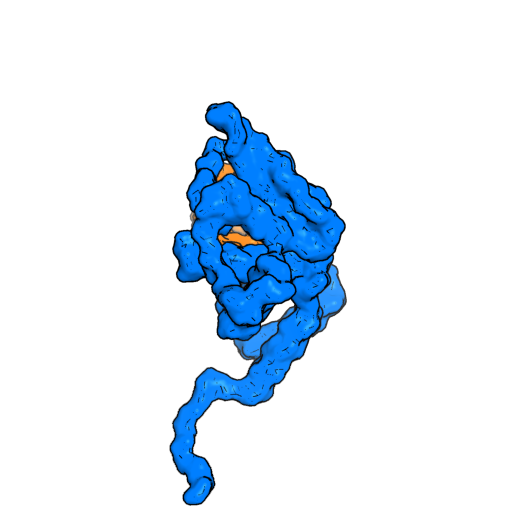 HIS A N 1
ATOM 587 C CA . HIS A 1 79 ? -8.507 12.032 -4.172 1.00 69.33 262 HIS A CA 1
ATOM 588 C C . HIS A 1 79 ? -9.758 12.902 -4.124 1.00 63.25 262 HIS A C 1
ATOM 589 O O . HIS A 1 79 ? -9.691 14.081 -4.477 1.00 62.33 262 HIS A O 1
ATOM 596 N N . TYR A 1 80 ? -10.874 12.353 -3.613 1.00 59.82 263 TYR A N 1
ATOM 597 C CA . TYR A 1 80 ? -12.098 13.113 -3.356 1.00 57.51 263 TYR A CA 1
ATOM 598 C C . TYR A 1 80 ? -12.118 13.636 -1.921 1.00 58.68 263 TYR A C 1
ATOM 599 O O . TYR A 1 80 ? -11.887 12.861 -0.987 1.00 58.89 263 TYR A O 1
ATOM 608 N N . ASN A 1 81 ? -12.407 14.936 -1.742 1.00 60.23 264 ASN A N 1
ATOM 609 C CA . ASN A 1 81 ? -12.821 15.534 -0.464 1.00 63.22 264 ASN A CA 1
ATOM 610 C C . ASN A 1 81 ? -14.118 16.303 -0.696 1.00 63.09 264 ASN A C 1
ATOM 611 O O . ASN A 1 81 ? -14.559 16.482 -1.837 1.00 61.13 264 ASN A O 1
ATOM 616 N N . ALA A 1 82 ? -14.726 16.806 0.379 1.00 65.22 265 ALA A N 1
ATOM 617 C CA . ALA A 1 82 ? -15.941 17.613 0.284 1.00 66.14 265 ALA A CA 1
ATOM 618 C C . ALA A 1 82 ? -15.615 19.102 0.329 1.00 69.92 265 ALA A C 1
ATOM 619 O O . ALA A 1 82 ? -14.548 19.506 0.785 1.00 71.69 265 ALA A O 1
ATOM 621 N N . LEU A 1 83 ? -16.565 19.924 -0.147 1.00 72.07 266 LEU A N 1
ATOM 622 C CA . LEU A 1 83 ? -16.473 21.382 -0.064 1.00 76.61 266 LEU A CA 1
ATOM 623 C C . LEU A 1 83 ? -17.695 21.959 0.640 1.00 82.32 266 LEU A C 1
ATOM 624 O O . LEU A 1 83 ? -18.807 21.442 0.493 1.00 81.52 266 LEU A O 1
ATOM 629 N N . THR A 1 84 ? -17.483 23.044 1.382 1.00 88.81 267 THR A N 1
ATOM 630 C CA . THR A 1 84 ? -18.558 23.767 2.051 1.00 95.84 267 THR A CA 1
ATOM 631 C C . THR A 1 84 ? -18.149 25.224 2.217 1.00 103.94 267 THR A C 1
ATOM 632 O O . THR A 1 84 ? -16.987 25.589 2.026 1.00 104.15 267 THR A O 1
ATOM 636 N N . MET A 1 85 ? -19.116 26.049 2.604 1.00 109.89 268 MET A N 1
ATOM 637 C CA . MET A 1 85 ? -18.930 27.480 2.822 1.00 116.78 268 MET A CA 1
ATOM 638 C C . MET A 1 85 ? -18.880 27.806 4.318 1.00 120.39 268 MET A C 1
ATOM 639 O O . MET A 1 85 ? -19.720 27.323 5.083 1.00 119.60 268 MET A O 1
ATOM 644 N N . ASN A 1 86 ? -17.901 28.632 4.737 1.00 123.52 269 ASN A N 1
ATOM 645 C CA . ASN A 1 86 ? -17.771 29.125 6.114 1.00 128.56 269 ASN A CA 1
ATOM 646 C C . ASN A 1 86 ? -17.774 30.651 6.126 1.00 133.71 269 ASN A C 1
ATOM 647 O O . ASN A 1 86 ? -17.758 31.295 5.076 1.00 133.67 269 ASN A O 1
ATOM 649 N N . SER A 1 87 ? -17.792 31.221 7.343 1.00 137.53 270 SER A N 1
ATOM 650 C CA . SER A 1 87 ? -17.639 32.655 7.614 1.00 141.81 270 SER A CA 1
ATOM 651 C C . SER A 1 87 ? -18.168 33.574 6.516 1.00 142.77 270 SER A C 1
ATOM 652 O O . SER A 1 87 ? -17.418 34.407 5.991 1.00 144.94 270 SER A O 1
ATOM 654 N N . ARG A 1 88 ? -19.449 33.418 6.159 1.00 142.12 271 ARG A N 1
ATOM 655 C CA . ARG A 1 88 ? -20.142 34.297 5.207 1.00 143.82 271 ARG A CA 1
ATOM 656 C C . ARG A 1 88 ? -19.359 34.485 3.901 1.00 142.07 271 ARG A C 1
ATOM 657 O O . ARG A 1 88 ? -19.114 35.611 3.455 1.00 145.41 271 ARG A O 1
ATOM 659 N N . GLY A 1 89 ? -18.971 33.370 3.276 1.00 136.23 272 GLY A N 1
ATOM 660 C CA . GLY A 1 89 ? -18.310 33.470 1.987 1.00 133.19 272 GLY A CA 1
ATOM 661 C C . GLY A 1 89 ? -17.085 32.607 1.746 1.00 128.55 272 GLY A C 1
ATOM 662 O O . GLY A 1 89 ? -16.713 32.374 0.594 1.00 126.30 272 GLY A O 1
ATOM 663 N N . ASN A 1 90 ? -16.428 32.165 2.817 1.00 127.11 273 ASN A N 1
ATOM 664 C CA . ASN A 1 90 ? -15.347 31.192 2.728 1.00 122.68 273 ASN A CA 1
ATOM 665 C C . ASN A 1 90 ? -15.763 30.022 1.825 1.00 114.76 273 ASN A C 1
ATOM 666 O O . ASN A 1 90 ? -16.947 29.696 1.698 1.00 113.88 273 ASN A O 1
ATOM 671 N N . ILE A 1 91 ? -14.786 29.360 1.210 1.00 109.41 274 ILE A N 1
ATOM 672 C CA . ILE A 1 91 ? -14.981 28.011 0.693 1.00 102.05 274 ILE A CA 1
ATOM 673 C C . ILE A 1 91 ? -13.896 27.144 1.311 1.00 99.23 274 ILE A C 1
ATOM 674 O O . ILE A 1 91 ? -12.705 27.451 1.191 1.00 100.19 274 ILE A O 1
ATOM 679 N N . GLU A 1 92 ? -14.307 26.097 2.013 1.00 96.46 275 GLU A N 1
ATOM 680 C CA . GLU A 1 92 ? -13.383 25.262 2.756 1.00 95.09 275 GLU A CA 1
ATOM 681 C C . GLU A 1 92 ? -13.473 23.825 2.256 1.00 91.70 275 GLU A C 1
ATOM 682 O O . GLU A 1 92 ? -14.510 23.383 1.749 1.00 88.85 275 GLU A O 1
ATOM 685 N N . ARG A 1 93 ? -12.353 23.109 2.380 1.00 90.77 276 ARG A N 1
ATOM 686 C CA . ARG A 1 93 ? -12.255 21.697 2.027 1.00 87.91 276 ARG A CA 1
ATOM 687 C C . ARG A 1 93 ? -12.282 20.854 3.297 1.00 88.00 276 ARG A C 1
ATOM 688 O O . ARG A 1 93 ? -11.524 21.130 4.234 1.00 91.65 276 ARG A O 1
ATOM 693 N N . ILE A 1 94 ? -13.146 19.837 3.336 1.00 84.30 277 ILE A N 1
ATOM 694 C CA . ILE A 1 94 ? -13.214 18.911 4.467 1.00 84.47 277 ILE A CA 1
ATOM 695 C C . ILE A 1 94 ? -12.523 17.617 4.079 1.00 83.35 277 ILE A C 1
ATOM 696 O O . ILE A 1 94 ? -12.979 16.916 3.168 1.00 81.43 277 ILE A O 1
ATOM 701 N N . ASP A 1 95 ? -11.459 17.261 4.790 1.00 85.56 278 ASP A N 1
ATOM 702 C CA . ASP A 1 95 ? -10.697 16.071 4.428 1.00 84.90 278 ASP A CA 1
ATOM 703 C C . ASP A 1 95 ? -11.451 14.797 4.793 1.00 83.20 278 ASP A C 1
ATOM 704 O O . ASP A 1 95 ? -12.193 14.760 5.779 1.00 83.70 278 ASP A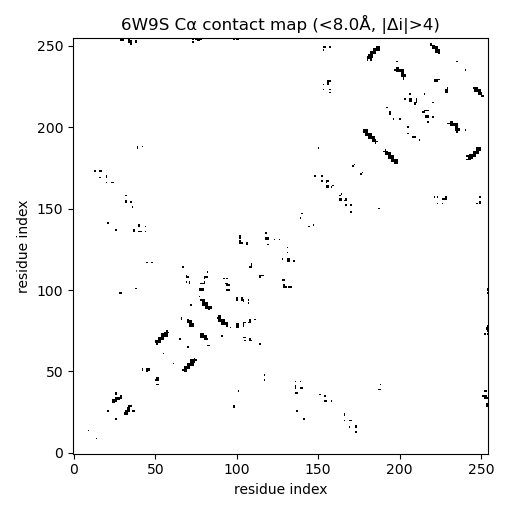 O 1
ATOM 709 N N . VAL A 1 96 ? -11.287 13.764 3.970 1.00 81.95 279 VAL A N 1
ATOM 710 C CA . VAL A 1 96 ? -11.804 12.430 4.274 1.00 82.69 279 VAL A CA 1
ATOM 711 C C . VAL A 1 96 ? -10.658 11.440 4.121 1.00 86.84 279 VAL A C 1
ATOM 712 O O . VAL A 1 96 ? -9.665 11.725 3.430 1.00 83.75 279 VAL A O 1
ATOM 716 N N . PRO A 1 97 ? -10.762 10.271 4.771 1.00 92.76 280 PRO A N 1
ATOM 717 C CA . PRO A 1 97 ? -9.700 9.255 4.672 1.00 93.18 280 PRO A CA 1
ATOM 718 C C . PRO A 1 97 ? -9.266 8.982 3.236 1.00 92.13 280 PRO A C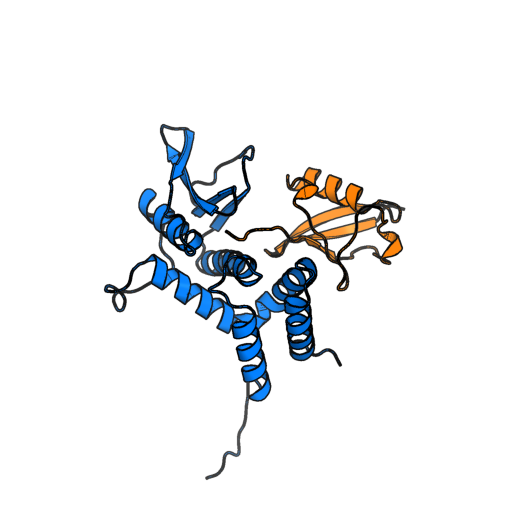 1
ATOM 719 O O . PRO A 1 97 ? -10.087 8.914 2.312 1.00 88.93 280 PRO A O 1
ATOM 723 N N . GLY A 1 98 ? -7.954 8.815 3.062 1.00 93.57 281 GLY A N 1
ATOM 724 C CA . GLY A 1 98 ? -7.373 8.547 1.762 1.00 92.52 281 GLY A CA 1
ATOM 725 C C . GLY A 1 98 ? -7.335 7.077 1.398 1.00 92.04 281 GLY A C 1
ATOM 726 O O . GLY A 1 98 ? -6.319 6.578 0.908 1.00 92.33 281 GLY A O 1
ATOM 727 N N . ASP A 1 99 ? -8.429 6.364 1.652 1.00 90.06 282 ASP A N 1
ATOM 728 C CA . ASP A 1 99 ? -8.527 4.954 1.303 1.00 88.23 282 ASP A CA 1
ATOM 729 C C . ASP A 1 99 ? -9.225 4.843 -0.054 1.00 85.54 282 ASP A C 1
ATOM 730 O O . ASP A 1 99 ? -9.538 5.850 -0.701 1.00 87.28 282 ASP A O 1
ATOM 735 N N . GLY A 1 100 ? -9.491 3.628 -0.510 1.00 79.20 283 GLY A N 1
ATOM 736 C CA . GLY A 1 100 ? -10.127 3.547 -1.816 1.00 71.38 283 GLY A CA 1
ATOM 737 C C . GLY A 1 100 ? -11.575 3.981 -1.878 1.00 66.83 283 GLY A C 1
ATOM 738 O O . GLY A 1 100 ? -12.178 3.933 -2.954 1.00 66.12 283 GLY A O 1
ATOM 739 N N . ASN A 1 101 ? -12.159 4.398 -0.756 1.00 64.17 284 ASN A N 1
ATOM 740 C CA . ASN A 1 101 ? -13.570 4.736 -0.664 1.00 60.00 284 ASN A CA 1
ATOM 741 C C . ASN A 1 101 ? -13.782 6.231 -0.415 1.00 56.84 284 ASN A C 1
ATOM 742 O O . ASN A 1 101 ? -14.823 6.615 0.107 1.00 56.63 284 ASN A O 1
ATOM 747 N N . CYS A 1 102 ? -12.816 7.090 -0.799 1.00 53.88 285 CYS A N 1
ATOM 748 C CA . CYS A 1 102 ? -12.951 8.536 -0.557 1.00 53.10 285 CYS A CA 1
ATOM 749 C C . CYS A 1 102 ? -14.181 9.141 -1.245 1.00 51.99 285 CYS A C 1
ATOM 750 O O . CYS A 1 102 ? -14.756 10.103 -0.716 1.00 52.71 285 CYS A O 1
ATOM 753 N N . LEU A 1 103 ? -14.584 8.645 -2.425 1.00 50.46 286 LEU A N 1
ATOM 754 C CA . LEU A 1 103 ? -15.801 9.163 -3.060 1.00 49.21 286 LEU A CA 1
ATOM 755 C C . LEU A 1 103 ? -17.030 9.026 -2.143 1.00 49.54 286 LEU A C 1
ATOM 756 O O . LEU A 1 103 ? -17.806 9.978 -1.993 1.00 49.08 286 LEU A O 1
ATOM 761 N N . TYR A 1 104 ? -17.261 7.832 -1.561 1.00 49.13 287 TYR A N 1
ATOM 762 C CA . TYR A 1 104 ? -18.452 7.674 -0.726 1.00 50.89 287 TYR A CA 1
ATOM 763 C C . TYR A 1 104 ? -18.296 8.343 0.639 1.00 52.45 287 TYR A C 1
ATOM 764 O O . TYR A 1 104 ? -19.283 8.843 1.209 1.00 53.57 287 TYR A O 1
ATOM 773 N N . HIS A 1 105 ? -17.084 8.433 1.173 1.00 53.32 288 HIS A N 1
ATOM 774 C CA . HIS A 1 105 ? -16.928 9.180 2.427 1.00 57.86 288 HIS A CA 1
ATOM 775 C C . HIS A 1 105 ? -17.192 10.660 2.209 1.00 57.29 288 HIS A C 1
ATOM 776 O O . HIS A 1 105 ? -17.733 11.342 3.092 1.00 57.39 288 HIS A O 1
ATOM 783 N N . ALA A 1 106 ? -16.725 11.202 1.068 1.00 55.07 289 ALA A N 1
ATOM 784 C CA . ALA A 1 106 ? -16.911 12.636 0.813 1.00 55.79 289 ALA A CA 1
ATOM 785 C C . ALA A 1 106 ? -18.399 12.994 0.676 1.00 54.90 289 ALA A C 1
ATOM 786 O O . ALA A 1 106 ? -18.836 14.037 1.160 1.00 56.76 289 ALA A O 1
ATOM 788 N N . VAL A 1 107 ? -19.204 12.132 0.046 1.00 52.74 290 VAL A N 1
ATOM 789 C CA . VAL A 1 107 ? -20.644 12.418 -0.057 1.00 53.14 290 VAL A CA 1
ATOM 790 C C . VAL A 1 107 ? -21.308 12.377 1.324 1.00 56.48 290 VAL A C 1
ATOM 791 O O . VAL A 1 107 ? -22.041 13.303 1.702 1.00 57.71 290 VAL A O 1
ATOM 795 N N . VAL A 1 108 ? -21.038 11.333 2.115 1.00 57.77 291 VAL A N 1
ATOM 796 C CA . VAL A 1 108 ? -21.584 11.277 3.486 1.00 59.54 291 VAL A CA 1
ATOM 797 C C . VAL A 1 108 ? -21.153 12.491 4.290 1.00 61.71 291 VAL A C 1
ATOM 798 O O . VAL A 1 108 ? -21.956 13.088 5.023 1.00 63.35 291 VAL A O 1
ATOM 802 N N . LYS A 1 109 ? -19.880 12.880 4.189 1.00 61.94 292 LYS A N 1
ATOM 803 C CA . LYS A 1 109 ? -19.442 14.010 4.991 1.00 65.01 292 LYS A CA 1
ATOM 804 C C . LYS A 1 109 ? -20.179 15.291 4.592 1.00 67.75 292 LYS A C 1
ATOM 805 O O . LYS A 1 109 ? -20.491 16.128 5.440 1.00 69.50 292 LYS A O 1
ATOM 808 N N . SER A 1 110 ? -20.499 15.444 3.309 1.00 67.51 293 SER A N 1
ATOM 809 C CA . SER A 1 110 ? -21.193 16.646 2.846 1.00 69.31 293 SER A CA 1
ATOM 810 C C . SER A 1 110 ? -22.650 16.673 3.315 1.00 69.24 293 SER A C 1
ATOM 811 O O . SER A 1 110 ? -23.170 17.745 3.667 1.00 70.92 293 SER A O 1
ATOM 814 N N . HIS A 1 111 ? -23.311 15.506 3.401 1.00 67.58 294 HIS A N 1
ATOM 815 C CA . HIS A 1 111 ? -24.634 15.463 4.040 1.00 68.65 294 HIS A CA 1
ATOM 816 C C . HIS A 1 111 ? -24.558 15.821 5.510 1.00 70.84 294 HIS A C 1
ATOM 817 O O . HIS A 1 111 ? -25.528 16.345 6.063 1.00 72.44 294 HIS A O 1
ATOM 824 N N . GLN A 1 112 ? -23.451 15.490 6.180 1.00 71.89 295 GLN A N 1
ATOM 825 C CA . GLN A 1 112 ? -23.402 15.715 7.624 1.00 74.51 295 GLN A CA 1
ATOM 826 C C . GLN A 1 112 ? -23.209 17.182 7.965 1.00 80.10 295 GLN A C 1
ATOM 827 O O . GLN A 1 112 ? -23.699 17.648 8.998 1.00 81.61 295 GLN A O 1
ATOM 830 N N . ILE A 1 113 ? -22.502 17.924 7.117 1.00 82.67 296 ILE A N 1
ATOM 831 C CA . ILE A 1 113 ? -22.115 19.278 7.502 1.00 88.90 296 ILE A CA 1
ATOM 832 C C . ILE A 1 113 ? -23.270 20.244 7.281 1.00 93.21 296 ILE A C 1
ATOM 833 O O . ILE A 1 113 ? -23.417 21.224 8.022 1.00 94.10 296 ILE A O 1
ATOM 838 N N . THR A 1 114 ? -24.149 19.962 6.317 1.00 94.54 297 THR A N 1
ATOM 839 C CA . THR A 1 114 ? -25.251 20.872 6.045 1.00 97.93 297 THR A CA 1
ATOM 840 C C . THR A 1 114 ? -26.635 20.286 6.313 1.00 97.16 297 THR A C 1
ATOM 841 O O . THR A 1 114 ? -27.629 21.006 6.148 1.00 99.74 297 THR A O 1
ATOM 845 N N . ARG A 1 115 ? -26.733 19.022 6.741 1.00 91.62 298 ARG A N 1
ATOM 846 C CA . ARG A 1 115 ? -28.026 18.386 7.015 1.00 88.21 298 ARG A CA 1
ATOM 847 C C . ARG A 1 115 ? -28.873 18.330 5.746 1.00 84.28 298 ARG A C 1
ATOM 848 O O . ARG A 1 115 ? -30.093 18.473 5.793 1.00 85.99 298 ARG A O 1
ATOM 850 N N . LYS A 1 116 ? -28.206 18.139 4.596 1.00 79.60 299 LYS A N 1
ATOM 851 C CA . LYS A 1 116 ? -28.855 18.041 3.305 1.00 76.53 299 LYS A CA 1
ATOM 852 C C . LYS A 1 116 ? -29.544 16.680 3.171 1.00 73.17 299 LYS A C 1
ATOM 853 O O . LYS A 1 116 ? -29.003 15.661 3.600 1.00 70.59 299 LYS A O 1
ATOM 855 N N . PRO A 1 117 ? -30.754 16.650 2.609 1.00 72.80 300 PRO A N 1
ATOM 856 C CA . PRO A 1 117 ? -31.539 15.407 2.570 1.00 71.91 300 PRO A CA 1
ATOM 857 C C . PRO A 1 117 ? -30.809 14.220 1.949 1.00 69.10 300 PRO A C 1
ATOM 858 O O . PRO A 1 117 ? -30.093 14.346 0.958 1.00 67.13 300 PRO A O 1
ATOM 862 N N . LYS A 1 118 ? -31.062 13.012 2.521 1.00 69.14 301 LYS A N 1
ATOM 863 C CA . LYS A 1 118 ? -30.336 11.810 2.139 1.00 66.88 301 LYS A CA 1
ATOM 864 C C . LYS A 1 118 ? -31.200 10.918 1.253 1.00 64.62 301 LYS A C 1
ATOM 865 O O . LYS A 1 118 ? -32.330 10.566 1.642 1.00 66.55 301 LYS A O 1
ATOM 871 N N . PRO A 1 119 ? -30.723 10.535 0.062 1.00 61.35 302 PRO A N 1
ATOM 872 C CA . PRO A 1 119 ? -31.517 9.649 -0.802 1.00 61.34 302 PRO A CA 1
ATOM 873 C C . PRO A 1 119 ? -31.252 8.161 -0.616 1.00 62.43 302 PRO A C 1
ATOM 874 O O . PRO A 1 119 ? -31.787 7.357 -1.374 1.00 60.53 302 PRO A O 1
ATOM 878 N N . TYR A 1 120 ? -30.441 7.770 0.361 1.00 65.86 303 TYR A N 1
ATOM 879 C CA . TYR A 1 120 ? -30.059 6.371 0.536 1.00 66.46 303 TYR A CA 1
ATOM 880 C C . TYR A 1 120 ? -30.453 5.918 1.948 1.00 70.81 303 TYR A C 1
ATOM 881 O O . TYR A 1 120 ? -30.611 6.751 2.853 1.00 72.72 303 TYR A O 1
ATOM 890 N N . GLY A 1 121 ? -30.648 4.599 2.128 1.00 74.13 304 GLY A N 1
ATOM 891 C CA . GLY A 1 121 ? -30.497 3.923 3.409 1.00 80.10 304 GLY A CA 1
ATOM 892 C C . GLY A 1 121 ? -31.800 3.727 4.184 1.00 87.51 304 GLY A C 1
ATOM 893 O O . GLY A 1 121 ? -32.827 4.355 3.916 1.00 87.77 304 GLY A O 1
ATOM 894 N N . ASN A 1 122 ? -31.743 2.850 5.195 1.00 92.33 305 ASN A N 1
ATOM 895 C CA . ASN A 1 122 ? -32.915 2.523 6.014 1.00 97.49 305 ASN A CA 1
ATOM 896 C C . ASN A 1 122 ? -32.453 1.977 7.374 1.00 102.19 305 ASN A C 1
ATOM 897 O O . ASN A 1 122 ? -31.252 1.844 7.639 1.00 102.92 305 ASN A O 1
ATOM 902 N N . GLU A 1 123 ? -33.431 1.657 8.24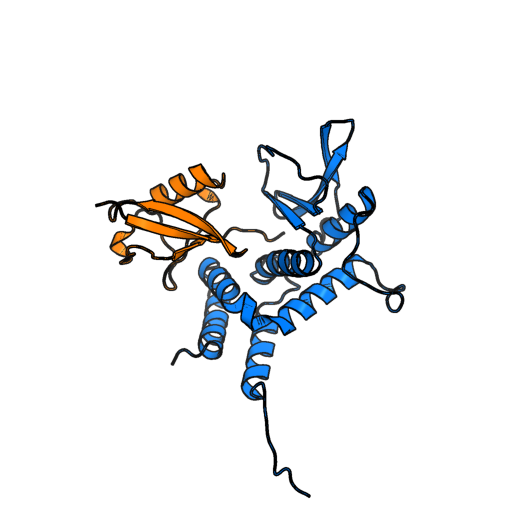1 1.00 104.59 306 GLU A N 1
ATOM 903 C CA . GLU A 1 123 ? -33.157 1.194 9.604 1.00 108.58 306 GLU A CA 1
ATOM 904 C C . GLU A 1 123 ? -32.701 -0.266 9.674 1.00 109.10 306 GLU A C 1
ATOM 905 O O . GLU A 1 123 ? -32.117 -0.662 10.692 1.00 110.45 306 GLU A O 1
ATOM 907 N N . LEU A 1 124 ? -32.953 -1.071 8.626 1.00 107.55 307 LEU A N 1
ATOM 908 C CA . LEU A 1 124 ? -32.453 -2.452 8.560 1.00 107.00 307 LEU A CA 1
ATOM 909 C C . LEU A 1 124 ? -30.936 -2.529 8.470 1.00 104.52 307 LEU A C 1
ATOM 910 O O . LEU A 1 124 ? -30.349 -3.562 8.809 1.00 105.07 307 LEU A O 1
ATOM 915 N N . GLN A 1 125 ? -30.290 -1.458 8.040 1.00 102.07 308 GLN A N 1
ATOM 916 C CA . GLN A 1 125 ? -28.849 -1.435 7.904 1.00 100.34 308 GLN A CA 1
ATOM 917 C C . GLN A 1 125 ? -28.181 -0.557 8.968 1.00 101.44 308 GLN A C 1
ATOM 918 O O . GLN A 1 125 ? -27.068 -0.072 8.765 1.00 100.26 308 GLN A O 1
ATOM 924 N N . LYS A 1 126 ? -28.835 -0.343 10.119 1.00 102.76 309 LYS A N 1
ATOM 925 C CA . LYS A 1 126 ? -28.255 0.569 11.115 1.00 104.11 309 LYS A CA 1
ATOM 926 C C . LYS A 1 126 ? -26.960 0.026 11.715 1.00 102.12 309 LYS A C 1
ATOM 927 O O . LYS A 1 126 ? -26.154 0.805 12.246 1.00 103.80 309 LYS A O 1
ATOM 929 N N . ASP A 1 127 ? -26.728 -1.282 11.625 1.00 97.04 310 ASP A N 1
ATOM 930 C CA . ASP A 1 127 ? -25.414 -1.809 11.958 1.00 94.25 310 ASP A CA 1
ATOM 931 C C . ASP A 1 127 ? -24.375 -1.535 10.860 1.00 88.68 310 ASP A C 1
ATOM 932 O O . ASP A 1 127 ? -23.178 -1.733 11.094 1.00 89.63 310 ASP A O 1
ATOM 937 N N . LYS A 1 128 ? -24.789 -1.048 9.697 1.00 83.50 311 LYS A N 1
ATOM 938 C CA . LYS A 1 128 ? -23.844 -0.840 8.591 1.00 79.33 311 LYS A CA 1
ATOM 939 C C . LYS A 1 128 ? -23.473 0.642 8.456 1.00 73.74 311 LYS A C 1
ATOM 940 O O . LYS A 1 128 ? -24.308 1.528 8.687 1.00 73.27 311 LYS A O 1
ATOM 946 N N . PRO A 1 129 ? -22.219 0.941 8.148 1.00 69.35 312 PRO A N 1
ATOM 947 C CA . PRO A 1 129 ? -21.808 2.346 7.937 1.00 68.53 312 PRO A CA 1
ATOM 948 C C . PRO A 1 129 ? -22.549 3.021 6.776 1.00 66.81 312 PRO A C 1
ATOM 949 O O . PRO A 1 129 ? -22.801 2.399 5.744 1.00 64.59 312 PRO A O 1
ATOM 953 N N . GLU A 1 130 ? -22.853 4.328 6.934 1.00 67.88 313 GLU A N 1
ATOM 954 C CA . GLU A 1 130 ? -23.533 5.076 5.870 1.00 66.92 313 GLU A CA 1
ATOM 955 C C . GLU A 1 130 ? -22.793 5.000 4.535 1.00 63.39 313 GLU A C 1
ATOM 956 O O . GLU A 1 130 ? -23.428 4.838 3.486 1.00 61.00 313 GLU A O 1
ATOM 962 N N . TRP A 1 131 ? -21.459 5.091 4.541 1.00 62.82 314 TRP A N 1
ATOM 963 C CA . TRP A 1 131 ? -20.745 5.080 3.278 1.00 60.76 314 TRP A CA 1
ATOM 964 C C . TRP A 1 131 ? -20.909 3.748 2.548 1.00 58.85 314 TRP A C 1
ATOM 965 O O . TRP A 1 131 ? -20.847 3.729 1.305 1.00 55.94 314 TRP A O 1
ATOM 976 N N . CYS A 1 132 ? -21.154 2.647 3.289 1.00 59.66 315 CYS A N 1
ATOM 977 C CA . CYS A 1 132 ? -21.368 1.331 2.674 1.00 58.72 315 CYS A CA 1
ATOM 978 C C . CYS A 1 132 ? -22.726 1.209 2.009 1.00 55.86 315 CYS A C 1
ATOM 979 O O . CYS A 1 132 ? -22.839 0.592 0.928 1.00 54.76 315 CYS A O 1
ATOM 982 N N . ILE A 1 133 ? -23.763 1.709 2.693 1.00 54.20 316 ILE A N 1
ATOM 983 C CA . ILE A 1 133 ? -25.122 1.730 2.156 1.00 53.10 316 ILE A CA 1
ATOM 984 C C . ILE A 1 133 ? -25.165 2.502 0.836 1.00 53.00 316 ILE A C 1
ATOM 985 O O . ILE A 1 133 ? -25.739 2.033 -0.156 1.00 50.23 316 ILE A O 1
ATOM 990 N N . LEU A 1 134 ? -24.533 3.689 0.795 1.00 55.49 317 LEU A N 1
ATOM 991 C CA . LEU A 1 134 ? -24.435 4.463 -0.447 1.00 55.19 317 LEU A CA 1
ATOM 992 C C . LEU A 1 134 ? -23.704 3.701 -1.547 1.00 52.83 317 LEU A C 1
ATOM 993 O O . LEU A 1 134 ? -24.206 3.587 -2.671 1.00 52.25 317 LEU A O 1
ATOM 998 N N . LYS A 1 135 ? -22.515 3.163 -1.253 1.00 52.23 318 LYS A N 1
ATOM 999 C CA . LYS A 1 135 ? -21.766 2.472 -2.308 1.00 51.13 318 LYS A CA 1
ATOM 1000 C C . LYS A 1 135 ? -22.570 1.307 -2.902 1.00 52.12 318 LYS A C 1
ATOM 1001 O O . LYS A 1 135 ? -22.581 1.112 -4.128 1.00 48.96 318 LYS A O 1
ATOM 1007 N N . GLU A 1 136 ? -23.273 0.539 -2.050 1.00 54.35 319 GLU A N 1
ATOM 1008 C CA . GLU A 1 136 ? -23.993 -0.638 -2.527 1.00 55.06 319 GLU A CA 1
ATOM 1009 C C . GLU A 1 136 ? -25.258 -0.254 -3.285 1.00 53.67 319 GLU A C 1
ATOM 1010 O O . GLU A 1 136 ? -25.598 -0.919 -4.265 1.00 53.68 319 GLU A O 1
ATOM 1016 N N . SER A 1 137 ? -25.928 0.829 -2.870 1.00 53.19 320 SER A N 1
ATOM 1017 C CA . SER A 1 137 ? -27.016 1.421 -3.649 1.00 52.81 320 SER A CA 1
ATOM 1018 C C . SER A 1 137 ? -26.577 1.831 -5.044 1.00 51.28 320 SER A C 1
ATOM 1019 O O . SER A 1 137 ? -27.355 1.726 -6.000 1.00 50.06 320 SER A O 1
ATOM 1022 N N . LEU A 1 138 ? -25.353 2.339 -5.181 1.00 51.82 321 LEU A N 1
ATOM 1023 C CA . LEU A 1 138 ? -24.847 2.740 -6.502 1.00 50.51 321 LEU A CA 1
ATOM 1024 C C . LEU A 1 138 ? -24.524 1.529 -7.358 1.00 50.04 321 LEU A C 1
ATOM 1025 O O . LEU A 1 138 ? -24.864 1.516 -8.542 1.00 52.06 321 LEU A O 1
ATOM 1030 N N . LYS A 1 139 ? -23.940 0.461 -6.792 1.00 49.47 322 LYS A N 1
ATOM 1031 C CA . LYS A 1 139 ? -23.690 -0.717 -7.620 1.00 51.20 322 LYS A CA 1
ATOM 1032 C C . LYS A 1 139 ? -24.986 -1.377 -8.093 1.00 53.23 322 LYS A C 1
ATOM 1033 O O . LYS A 1 139 ? -25.060 -1.863 -9.233 1.00 53.55 322 LYS A O 1
ATOM 1039 N N . THR A 1 140 ? -26.003 -1.400 -7.242 1.00 52.97 323 THR A N 1
ATOM 1040 C CA . THR A 1 140 ? -27.322 -1.903 -7.633 1.00 52.48 323 THR A CA 1
ATOM 1041 C C . THR A 1 140 ? -27.904 -1.079 -8.777 1.00 53.15 323 THR A C 1
ATOM 1042 O O . THR A 1 140 ? -28.413 -1.637 -9.760 1.00 53.21 323 THR A O 1
ATOM 1046 N N . HIS A 1 141 ? -27.854 0.245 -8.649 1.00 53.31 324 HIS A N 1
ATOM 1047 C CA . HIS A 1 141 ? -28.350 1.122 -9.695 1.00 54.84 324 HIS A CA 1
ATOM 1048 C C . HIS A 1 141 ? -27.622 0.874 -11.013 1.00 55.03 324 HIS A C 1
ATOM 1049 O O . HIS A 1 141 ? -28.261 0.839 -12.073 1.00 55.61 324 HIS A O 1
ATOM 1056 N N . PHE A 1 142 ? -26.286 0.712 -10.982 1.00 54.46 325 PHE A N 1
ATOM 1057 C CA . PHE A 1 142 ? -25.560 0.474 -12.234 1.00 54.31 325 PHE A CA 1
ATOM 1058 C C . PHE A 1 142 ? -26.025 -0.825 -12.881 1.00 55.75 325 PHE A C 1
ATOM 1059 O O . PHE A 1 142 ? -26.209 -0.884 -14.104 1.00 54.35 325 PHE A O 1
ATOM 1067 N N . ASP A 1 143 ? -26.215 -1.863 -12.069 1.00 58.00 326 ASP A N 1
ATOM 1068 C CA . ASP A 1 143 ? -26.667 -3.144 -12.569 1.00 60.51 326 ASP A CA 1
ATOM 1069 C C . ASP A 1 143 ? -28.061 -3.053 -13.201 1.00 61.20 326 ASP A C 1
ATOM 1070 O O . ASP A 1 143 ? -28.273 -3.592 -14.296 1.00 60.63 326 ASP A O 1
ATOM 1075 N N . LYS A 1 144 ? -29.008 -2.352 -12.569 1.00 61.77 327 LYS A N 1
ATOM 1076 C CA . LYS A 1 144 ? -30.386 -2.366 -13.064 1.00 64.09 327 LYS A CA 1
ATOM 1077 C C . LYS A 1 144 ? -30.640 -1.401 -14.197 1.00 64.18 327 LYS A C 1
ATOM 1078 O O . LYS A 1 144 ? -31.556 -1.634 -14.999 1.00 64.41 327 LYS A O 1
ATOM 1082 N N . ASP A 1 145 ? -29.891 -0.297 -14.256 1.00 62.47 328 ASP A N 1
ATOM 1083 C CA . ASP A 1 145 ? -30.038 0.605 -15.386 1.00 62.24 328 ASP A CA 1
ATOM 1084 C C . ASP A 1 145 ? -28.853 0.556 -16.323 1.00 59.09 328 ASP A C 1
ATOM 1085 O O . ASP A 1 145 ? -28.546 1.522 -17.006 1.00 57.57 328 ASP A O 1
ATOM 1090 N N . PHE A 1 146 ? -28.236 -0.619 -16.416 1.00 57.19 329 PHE A N 1
ATOM 1091 C CA . PHE A 1 146 ? -27.019 -0.793 -17.203 1.00 54.75 329 PHE A CA 1
ATOM 1092 C C . PHE A 1 146 ? -27.177 -0.249 -18.616 1.00 54.51 329 PHE A C 1
ATOM 1093 O O . PHE A 1 146 ? -26.296 0.469 -19.133 1.00 52.52 329 PHE A O 1
ATOM 1101 N N . ASP A 1 147 ? -28.315 -0.532 -19.243 1.00 55.40 330 ASP A N 1
ATOM 1102 C CA . ASP A 1 147 ? -28.482 -0.155 -20.651 1.00 58.04 330 ASP A CA 1
ATOM 1103 C C . ASP A 1 147 ? -28.381 1.354 -20.862 1.00 59.14 330 ASP A C 1
ATOM 1104 O O . ASP A 1 147 ? -28.006 1.785 -21.956 1.00 59.19 330 ASP A O 1
ATOM 1109 N N . GLN A 1 148 ? -28.651 2.164 -19.831 1.00 58.75 331 GLN A N 1
ATOM 1110 C CA . GLN A 1 148 ? -28.536 3.624 -19.866 1.00 59.19 331 GLN A CA 1
ATOM 1111 C C . GLN A 1 148 ? -27.097 4.129 -19.746 1.00 57.60 331 GLN A C 1
ATOM 1112 O O . GLN A 1 148 ? -26.863 5.327 -19.935 1.00 58.51 331 GLN A O 1
ATOM 1114 N N . PHE A 1 149 ? -26.143 3.271 -19.395 1.00 55.41 332 PHE A N 1
ATOM 1115 C CA . PHE A 1 149 ? -24.740 3.660 -19.288 1.00 55.20 332 PHE A CA 1
ATOM 1116 C C . PHE A 1 149 ? -23.820 3.042 -20.342 1.00 55.78 332 PHE A C 1
ATOM 1117 O O . PHE A 1 149 ? -22.614 3.269 -20.285 1.00 55.24 332 PHE A O 1
ATOM 1125 N N . VAL A 1 150 ? -24.340 2.275 -21.299 1.00 57.13 333 VAL A N 1
ATOM 1126 C CA . VAL A 1 150 ? -23.482 1.514 -22.208 1.00 57.27 333 VAL A CA 1
ATOM 1127 C C . VAL A 1 150 ? -22.617 2.437 -23.068 1.00 57.18 333 VAL A C 1
ATOM 1128 O O . VAL A 1 150 ? -21.416 2.184 -23.259 1.00 56.26 333 VAL A O 1
ATOM 1132 N N . GLU A 1 151 ? -23.206 3.505 -23.624 1.00 57.95 334 GLU A N 1
ATOM 1133 C CA . GLU A 1 151 ? -22.432 4.419 -24.459 1.00 58.54 334 GLU A CA 1
ATOM 1134 C C . GLU A 1 151 ? -21.278 5.049 -23.672 1.00 56.94 334 GLU A C 1
ATOM 1135 O O . GLU A 1 151 ? -20.144 5.140 -24.169 1.00 54.82 334 GLU A O 1
ATOM 1141 N N . GLN A 1 152 ? -21.549 5.445 -22.422 1.00 57.15 335 GLN A N 1
ATOM 1142 C CA . GLN A 1 152 ? -20.516 5.982 -21.549 1.00 56.53 335 GLN A CA 1
ATOM 1143 C C . GLN A 1 152 ? -19.460 4.931 -21.243 1.00 53.33 335 GLN A C 1
ATOM 1144 O O . GLN A 1 152 ? -18.259 5.224 -21.281 1.00 51.77 335 GLN A O 1
ATOM 1150 N N . VAL A 1 153 ? -19.878 3.701 -20.947 1.00 51.99 336 VAL A N 1
ATOM 1151 C CA . VAL A 1 153 ? -18.891 2.661 -20.677 1.00 50.51 336 VAL A CA 1
ATOM 1152 C C . VAL A 1 153 ? -17.979 2.469 -21.885 1.00 50.51 336 VAL A C 1
ATOM 1153 O O . VAL A 1 153 ? -16.746 2.413 -21.736 1.00 50.34 336 VAL A O 1
ATOM 1157 N N . LYS A 1 154 ? -18.551 2.442 -23.108 1.00 50.16 337 LYS A N 1
ATOM 1158 C CA . LYS A 1 154 ? -17.726 2.318 -24.322 1.00 51.44 337 LYS A CA 1
ATOM 1159 C C . LYS A 1 154 ? -16.676 3.417 -24.403 1.00 50.00 337 LYS A C 1
ATOM 1160 O O . LYS A 1 154 ? -15.490 3.158 -24.685 1.00 50.23 337 LYS A O 1
ATOM 1164 N N . CYS A 1 155 ? -17.104 4.675 -24.244 1.00 49.28 338 CYS A N 1
ATOM 1165 C CA . CYS A 1 155 ? -16.167 5.789 -24.372 1.00 49.70 338 CYS A CA 1
ATOM 1166 C C . CYS A 1 155 ? -15.076 5.712 -23.319 1.00 46.88 338 CYS A C 1
ATOM 1167 O O . CYS A 1 155 ? -13.946 6.136 -23.577 1.00 46.18 338 CYS A O 1
ATOM 1170 N N . ILE A 1 156 ? -15.429 5.314 -22.095 1.00 45.99 339 ILE A N 1
ATOM 1171 C CA . ILE A 1 156 ? -14.409 5.164 -21.052 1.00 46.86 339 ILE A CA 1
ATOM 1172 C C . ILE A 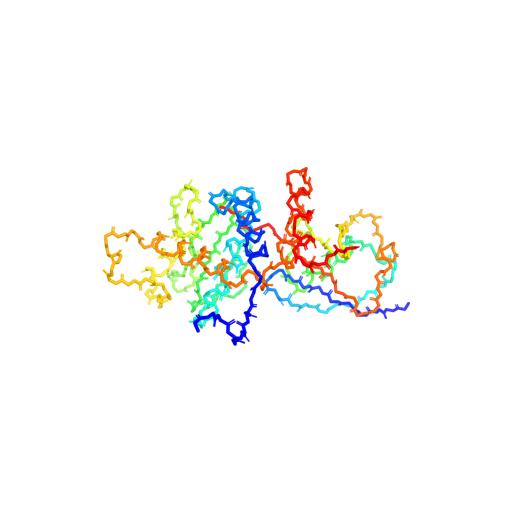1 156 ? -13.381 4.108 -21.425 1.00 45.92 339 ILE A C 1
ATOM 1173 O O . ILE A 1 156 ? -12.160 4.317 -21.261 1.00 46.40 339 ILE A O 1
ATOM 1178 N N . LEU A 1 157 ? -13.842 2.945 -21.928 1.00 44.26 340 LEU A N 1
ATOM 1179 C CA . LEU A 1 157 ? -12.905 1.889 -22.330 1.00 45.10 340 LEU A CA 1
ATOM 1180 C C . LEU A 1 157 ? -12.028 2.307 -23.510 1.00 47.70 340 LEU A C 1
ATOM 1181 O O . LEU A 1 157 ? -10.834 1.995 -23.531 1.00 48.41 340 LEU A O 1
ATOM 1186 N N . ILE A 1 158 ? -12.585 2.998 -24.508 1.00 48.82 341 ILE A N 1
ATOM 1187 C CA . ILE A 1 158 ? -11.783 3.474 -25.650 1.00 49.16 341 ILE A CA 1
ATOM 1188 C C . ILE A 1 158 ? -10.683 4.414 -25.160 1.00 50.66 341 ILE A C 1
ATOM 1189 O O . ILE A 1 158 ? -9.520 4.381 -25.618 1.00 50.18 341 ILE A O 1
ATOM 1194 N N . SER A 1 159 ? -11.035 5.284 -24.231 1.00 50.85 342 SER A N 1
ATOM 1195 C CA . SER A 1 159 ? -10.110 6.334 -23.831 1.00 54.38 342 SER A CA 1
ATOM 1196 C C . SER A 1 159 ? -8.962 5.790 -22.964 1.00 54.57 342 SER A C 1
ATOM 1197 O O . SER A 1 159 ? -7.877 6.392 -22.911 1.00 55.50 342 SER A O 1
ATOM 1200 N N . GLU A 1 160 ? -9.168 4.635 -22.337 1.00 51.69 343 GLU A N 1
ATOM 1201 C CA . GLU A 1 160 ? -8.141 3.997 -21.517 1.00 54.12 343 GLU A CA 1
ATOM 1202 C C . GLU A 1 160 ? -6.977 3.433 -22.352 1.00 54.10 343 GLU A C 1
ATOM 1203 O O . GLU A 1 160 ? -5.822 3.403 -21.895 1.00 52.90 343 GLU A O 1
ATOM 1209 N N . ASN A 1 161 ? -7.246 2.983 -23.581 1.00 54.61 344 ASN A N 1
ATOM 1210 C CA . ASN A 1 161 ? -6.213 2.517 -24.510 1.00 57.16 344 ASN A CA 1
ATOM 1211 C C . ASN A 1 161 ? -5.367 1.374 -23.919 1.00 56.71 344 ASN A C 1
ATOM 1212 O O . ASN A 1 161 ? -4.150 1.463 -23.872 1.00 58.61 344 ASN A O 1
ATOM 1217 N N . THR A 1 162 ? -6.013 0.285 -23.473 1.00 53.38 345 THR A N 1
ATOM 1218 C CA . THR A 1 162 ? -5.220 -0.865 -23.013 1.00 51.81 345 THR A CA 1
ATOM 1219 C C . THR A 1 162 ? -5.779 -2.176 -23.563 1.00 49.65 345 THR A C 1
ATOM 1220 O O . THR A 1 162 ? -6.955 -2.289 -23.901 1.00 47.88 345 THR A O 1
ATOM 1224 N N . HIS A 1 163 ? -4.925 -3.192 -23.576 1.00 51.04 346 HIS A N 1
ATOM 1225 C CA . HIS A 1 163 ? -5.365 -4.536 -23.938 1.00 52.93 346 HIS A CA 1
ATOM 1226 C C . HIS A 1 163 ? -6.516 -4.991 -23.056 1.00 51.53 346 HIS A C 1
ATOM 1227 O O . HIS A 1 163 ? -7.550 -5.483 -23.551 1.00 50.83 346 HIS A O 1
ATOM 1234 N N . GLU A 1 164 ? -6.428 -4.706 -21.743 1.00 49.37 347 GLU A N 1
ATOM 1235 C CA . GLU A 1 164 ? -7.464 -5.139 -20.829 1.00 47.07 347 GLU A CA 1
ATOM 1236 C C . GLU A 1 164 ? -8.785 -4.499 -21.173 1.00 44.86 347 GLU A C 1
ATOM 1237 O O . GLU A 1 164 ? -9.841 -5.153 -21.133 1.00 43.39 347 GLU A O 1
ATOM 1243 N N . ALA A 1 165 ? -8.766 -3.205 -21.513 1.00 44.88 348 ALA A N 1
ATOM 1244 C CA . ALA A 1 165 ? -10.022 -2.511 -21.802 1.00 44.90 348 ALA A CA 1
ATOM 1245 C C . ALA A 1 165 ? -10.572 -2.923 -23.180 1.00 46.11 348 ALA A C 1
ATOM 1246 O O . ALA A 1 165 ? -11.800 -2.980 -23.364 1.00 43.90 348 ALA A O 1
ATOM 1248 N N . ASN A 1 166 ? -9.687 -3.200 -24.147 1.00 48.77 349 ASN A N 1
ATOM 1249 C CA . ASN A 1 166 ? -10.140 -3.597 -25.489 1.00 50.37 349 ASN A CA 1
ATOM 1250 C C . ASN A 1 166 ? -10.872 -4.934 -25.479 1.00 52.12 349 ASN A C 1
ATOM 1251 O O . ASN A 1 166 ? -11.862 -5.094 -26.205 1.00 54.30 349 ASN A O 1
ATOM 1256 N N . LYS A 1 167 ? -10.410 -5.910 -24.676 1.00 51.70 350 LYS A N 1
ATOM 1257 C CA . LYS A 1 167 ? -11.144 -7.183 -24.550 1.00 52.11 350 LYS A CA 1
ATOM 1258 C C . LYS A 1 167 ? -12.523 -6.980 -23.948 1.00 51.08 350 LYS A C 1
ATOM 1259 O O . LYS A 1 167 ? -13.496 -7.610 -24.381 1.00 50.75 350 LYS A O 1
ATOM 1265 N N . ILE A 1 168 ? -12.649 -6.120 -22.931 1.00 51.03 351 ILE A N 1
ATOM 1266 C CA . ILE A 1 168 ? -13.980 -5.787 -22.426 1.00 49.10 351 ILE A CA 1
ATOM 1267 C C . ILE A 1 168 ? -14.812 -5.074 -23.499 1.00 49.36 351 ILE A C 1
ATOM 1268 O O . ILE A 1 168 ? -16.019 -5.278 -23.594 1.00 50.23 351 ILE A O 1
ATOM 1273 N N . LEU A 1 169 ? -14.205 -4.169 -24.276 1.00 49.87 352 LEU A N 1
ATOM 1274 C CA . LEU A 1 169 ? -14.957 -3.479 -25.322 1.00 53.33 352 LEU A CA 1
ATOM 1275 C C . LEU A 1 169 ? -15.542 -4.440 -26.385 1.00 55.50 352 LEU A C 1
ATOM 1276 O O . LEU A 1 169 ? -16.611 -4.170 -26.967 1.00 55.78 352 LEU A O 1
ATOM 1281 N N . ASP A 1 170 ? -14.831 -5.526 -26.703 1.00 56.40 353 ASP A N 1
ATOM 1282 C CA . ASP A 1 170 ? -15.397 -6.557 -27.570 1.00 57.47 353 ASP A CA 1
ATOM 1283 C C . ASP A 1 170 ? -16.665 -7.159 -26.972 1.00 57.35 353 ASP A C 1
ATOM 1284 O O . ASP A 1 170 ? -17.618 -7.441 -27.699 1.00 57.80 353 ASP A O 1
ATOM 1289 N N . LYS A 1 171 ? -16.695 -7.414 -25.655 1.00 56.18 354 LYS A N 1
ATOM 1290 C CA . LYS A 1 171 ? -17.909 -7.981 -25.055 1.00 56.41 354 LYS A CA 1
ATOM 1291 C C . LYS A 1 171 ? -19.046 -6.975 -25.031 1.00 55.54 354 LYS A C 1
ATOM 1292 O O . LYS A 1 171 ? -20.215 -7.363 -25.176 1.00 56.05 354 LYS A O 1
ATOM 1298 N N . VAL A 1 172 ? -18.729 -5.680 -24.843 1.00 54.28 355 VAL A N 1
ATOM 1299 C CA . VAL A 1 172 ? -19.755 -4.637 -24.922 1.00 54.14 355 VAL A CA 1
ATOM 1300 C C . VAL A 1 172 ? -20.314 -4.521 -26.345 1.00 57.41 355 VAL A C 1
ATOM 1301 O O . VAL A 1 172 ? -21.497 -4.221 -26.540 1.00 59.84 355 VAL A O 1
ATOM 1305 N N . ALA A 1 173 ? -19.470 -4.676 -27.358 1.00 57.57 356 ALA A N 1
ATOM 1306 C CA . ALA A 1 173 ? -19.978 -4.535 -28.719 1.00 59.64 356 ALA A CA 1
ATOM 1307 C C . ALA A 1 173 ? -20.914 -5.689 -29.050 1.00 62.64 356 ALA A C 1
ATOM 1308 O O . ALA A 1 173 ? -21.950 -5.491 -29.703 1.00 65.32 356 ALA A O 1
ATOM 1310 N N . GLN A 1 174 ? -20.608 -6.890 -28.538 1.00 62.08 357 GLN A N 1
ATOM 1311 C CA . GLN A 1 174 ? -21.485 -8.024 -28.766 1.00 64.05 357 GLN A CA 1
ATOM 1312 C C . GLN A 1 174 ? -22.804 -7.844 -28.036 1.00 63.05 357 GLN A C 1
ATOM 1313 O O . GLN A 1 174 ? -23.866 -8.160 -28.591 1.00 61.80 357 GLN A O 1
ATOM 1319 N N . TYR A 1 175 ? -22.760 -7.280 -26.816 1.00 61.74 358 TYR A N 1
ATOM 1320 C CA . TYR A 1 175 ? -23.976 -7.018 -26.064 1.00 63.04 358 TYR A CA 1
ATOM 1321 C C . TYR A 1 175 ? -24.873 -5.995 -26.769 1.00 65.73 358 TYR A C 1
ATOM 1322 O O . TYR A 1 175 ? -26.099 -6.174 -26.833 1.00 67.05 358 TYR A O 1
ATOM 1331 N N . SER A 1 176 ? -24.288 -4.903 -27.277 1.00 67.25 359 SER A N 1
ATOM 1332 C CA . SER A 1 176 ? -25.041 -3.881 -27.993 1.00 71.43 359 SER A CA 1
ATOM 1333 C C . SER A 1 176 ? -25.536 -4.333 -29.361 1.00 76.92 359 SER A C 1
ATOM 1334 O O . SER A 1 176 ? -26.228 -3.552 -30.025 1.00 77.83 359 SER A O 1
ATOM 1337 N N . GLY A 1 177 ? -25.120 -5.510 -29.801 1.00 80.06 360 GLY A N 1
ATOM 1338 C CA . GLY A 1 177 ? -25.601 -6.073 -31.073 1.00 85.24 360 GLY A CA 1
ATOM 1339 C C . GLY A 1 177 ? -24.851 -5.622 -32.311 1.00 90.14 360 GLY A C 1
ATOM 1340 O O . GLY A 1 177 ? -25.490 -5.086 -33.219 1.00 94.75 360 GLY A O 1
ATOM 1341 N N . VAL A 1 178 ? -23.547 -5.876 -32.356 1.00 90.03 361 VAL A N 1
ATOM 1342 C CA . VAL A 1 178 ? -22.674 -5.557 -33.520 1.00 92.24 361 VAL A CA 1
ATOM 1343 C C . VAL A 1 178 ? -22.355 -6.901 -34.154 1.00 94.20 361 VAL A C 1
ATOM 1344 O O . VAL A 1 178 ? -21.870 -7.753 -33.455 1.00 93.33 361 VAL A O 1
ATOM 1346 N N . LYS A 1 179 ? -22.614 -7.066 -35.444 1.00 97.33 362 LYS A N 1
ATOM 1347 C CA . LYS A 1 179 ? -22.426 -8.414 -36.020 1.00 99.62 362 LYS A CA 1
ATOM 1348 C C . LYS A 1 179 ? -21.943 -8.339 -37.464 1.00 101.91 362 LYS A C 1
ATOM 1349 O O . LYS A 1 179 ? -22.114 -9.331 -38.153 1.00 104.20 362 LYS A O 1
ATOM 1352 N N . GLY B 2 1 ? -16.633 26.469 -45.393 1.00 97.65 -1 GLY B N 1
ATOM 1353 C CA . GLY B 2 1 ? -17.956 26.782 -44.881 1.00 98.61 -1 GLY B CA 1
ATOM 1354 C C . GLY B 2 1 ? -18.171 26.272 -43.464 1.00 95.82 -1 GLY B C 1
ATOM 1355 O O . GLY B 2 1 ? -17.969 25.075 -43.195 1.00 93.62 -1 GLY B O 1
ATOM 1356 N N . PRO B 2 2 ? -18.562 27.168 -42.551 1.00 95.19 0 PRO B N 1
ATOM 1357 C CA . PRO B 2 2 ? -18.697 26.768 -41.141 1.00 91.94 0 PRO B CA 1
ATOM 1358 C C . PRO B 2 2 ? -19.906 25.874 -40.926 1.00 90.55 0 PRO B C 1
ATOM 1359 O O . PRO B 2 2 ? -20.947 26.035 -41.564 1.00 93.73 0 PRO B O 1
ATOM 1363 N N . MET B 2 3 ? -19.756 24.913 -40.022 1.00 86.41 1 MET B N 1
ATOM 1364 C CA . MET B 2 3 ? -20.798 23.942 -39.762 1.00 84.99 1 MET B CA 1
ATOM 1365 C C . MET B 2 3 ? -20.965 23.765 -38.258 1.00 82.65 1 MET B C 1
ATOM 1366 O O . MET B 2 3 ? -20.065 24.047 -37.459 1.00 80.97 1 MET B O 1
ATOM 1371 N N . GLN B 2 4 ? -22.127 23.259 -37.886 1.00 81.94 2 GLN B N 1
ATOM 1372 C CA . GLN B 2 4 ? -22.502 23.096 -36.500 1.00 80.25 2 GLN B CA 1
ATOM 1373 C C . GLN B 2 4 ? -22.277 21.651 -36.077 1.00 74.79 2 GLN B C 1
ATOM 1374 O O . GLN B 2 4 ? -22.647 20.718 -36.803 1.00 75.40 2 GLN B O 1
ATOM 1380 N N . ILE B 2 5 ? -21.655 21.478 -34.909 1.00 69.92 3 ILE B N 1
ATOM 1381 C CA . ILE B 2 5 ? -21.415 20.177 -34.303 1.00 66.17 3 ILE B CA 1
ATOM 1382 C C . ILE B 2 5 ? -21.762 20.263 -32.818 1.00 65.27 3 ILE B C 1
ATOM 1383 O O . ILE B 2 5 ? -21.794 21.343 -32.225 1.00 66.07 3 ILE B O 1
ATOM 1388 N N . PHE B 2 6 ? -21.996 19.102 -32.211 1.00 63.35 4 PHE B N 1
ATOM 1389 C CA . PHE B 2 6 ? -22.281 19.025 -30.784 1.00 62.81 4 PHE B CA 1
ATOM 1390 C C . PHE B 2 6 ? -21.153 18.283 -30.078 1.00 59.64 4 PHE B C 1
ATOM 1391 O O . PHE B 2 6 ? -20.484 17.421 -30.675 1.00 56.09 4 PHE B O 1
ATOM 1399 N N . VAL B 2 7 ? -20.944 18.662 -28.811 1.00 58.99 5 VAL B N 1
ATOM 1400 C CA . VAL B 2 7 ? -19.969 18.062 -27.908 1.00 57.27 5 VAL B CA 1
ATOM 1401 C C . VAL B 2 7 ? -20.723 17.697 -26.630 1.00 59.72 5 VAL B C 1
ATOM 1402 O O . VAL B 2 7 ? -21.253 18.582 -25.957 1.00 59.86 5 VAL B O 1
ATOM 1406 N N . LYS B 2 8 ? -20.848 16.388 -26.347 1.00 60.51 6 LYS B N 1
ATOM 1407 C CA . LYS B 2 8 ? -21.612 15.907 -25.201 1.00 62.42 6 LYS B CA 1
ATOM 1408 C C . LYS B 2 8 ? -20.689 15.217 -24.206 1.00 57.67 6 LYS B C 1
ATOM 1409 O O . LYS B 2 8 ? -19.933 14.313 -24.587 1.00 53.06 6 LYS B O 1
ATOM 1415 N N . THR B 2 9 ? -20.730 15.652 -22.950 1.00 58.16 7 THR B N 1
ATOM 1416 C CA . THR B 2 9 ? -19.980 14.943 -21.924 1.00 57.20 7 THR B CA 1
ATOM 1417 C C . THR B 2 9 ? -20.701 13.655 -21.530 1.00 56.96 7 THR B C 1
ATOM 1418 O O . THR B 2 9 ? -21.873 13.427 -21.867 1.00 57.29 7 THR B O 1
ATOM 1422 N N . LEU B 2 10 ? -19.990 12.791 -20.795 1.00 57.03 8 LEU B N 1
ATOM 1423 C CA . LEU B 2 10 ? -20.602 11.525 -20.371 1.00 57.25 8 LEU B CA 1
ATOM 1424 C C . LEU B 2 10 ? -21.692 11.732 -19.303 1.00 60.25 8 LEU B C 1
ATOM 1425 O O . LEU B 2 10 ? -22.440 10.792 -18.992 1.00 63.03 8 LEU B O 1
ATOM 1430 N N . THR B 2 11 ? -21.830 12.924 -18.753 1.00 60.72 9 THR B N 1
ATOM 1431 C CA . THR B 2 11 ? -22.990 13.193 -17.928 1.00 64.02 9 THR B CA 1
ATOM 1432 C C . THR B 2 11 ? -24.169 13.715 -18.734 1.00 66.27 9 THR B C 1
ATOM 1433 O O . THR B 2 11 ? -25.202 14.036 -18.141 1.00 68.88 9 THR B O 1
ATOM 1437 N N . GLY B 2 12 ? -24.027 13.876 -20.050 1.00 65.24 10 GLY B N 1
ATOM 1438 C CA . GLY B 2 12 ? -25.105 14.359 -20.888 1.00 66.50 10 GLY B CA 1
ATOM 1439 C C . GLY B 2 12 ? -25.121 15.855 -21.162 1.00 66.92 10 GLY B C 1
ATOM 1440 O O . GLY B 2 12 ? -25.956 16.301 -21.974 1.00 68.95 10 GLY B O 1
ATOM 1441 N N . LYS B 2 13 ? -24.274 16.656 -20.486 1.00 65.93 11 LYS B N 1
ATOM 1442 C CA . LYS B 2 13 ? -24.169 18.077 -20.825 1.00 67.20 11 LYS B CA 1
ATOM 1443 C C . LYS B 2 13 ? -23.762 18.232 -22.296 1.00 66.02 11 LYS B C 1
ATOM 1444 O O . LYS B 2 13 ? -22.723 17.699 -22.724 1.00 62.34 11 LYS B O 1
ATOM 1450 N N . THR B 2 14 ? -24.586 18.917 -23.086 1.00 68.08 12 THR B N 1
ATOM 1451 C CA . THR B 2 14 ? -24.281 19.110 -24.500 1.00 67.88 12 THR B CA 1
ATOM 1452 C C . THR B 2 14 ? -24.022 20.586 -24.762 1.00 67.37 12 THR B C 1
ATOM 1453 O O . THR B 2 14 ? -24.684 21.439 -24.176 1.00 68.11 12 THR B O 1
ATOM 1457 N N . ILE B 2 15 ? -23.026 20.890 -25.613 1.00 64.88 13 ILE B N 1
ATOM 1458 C CA . ILE B 2 15 ? -22.817 22.254 -26.094 1.00 66.22 13 ILE B CA 1
ATOM 1459 C C . ILE B 2 15 ? -22.730 22.223 -27.611 1.00 65.67 13 ILE B C 1
ATOM 1460 O O . ILE B 2 15 ? -22.376 21.210 -28.215 1.00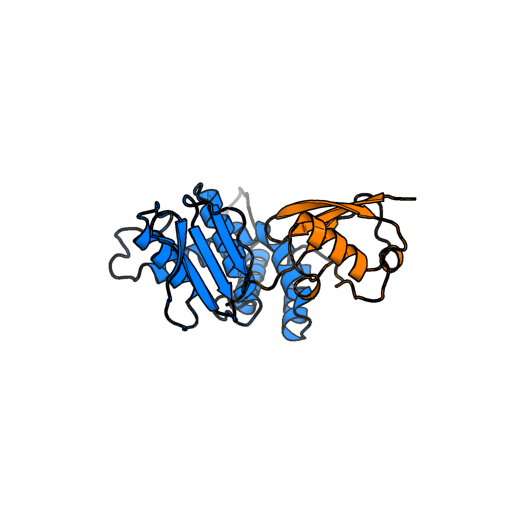 63.43 13 ILE B O 1
ATOM 1465 N N . THR B 2 16 ? -23.018 23.370 -28.218 1.00 68.36 14 THR B N 1
ATOM 1466 C CA . THR B 2 16 ? -22.977 23.575 -29.667 1.00 70.50 14 THR B CA 1
ATOM 1467 C C . THR B 2 16 ? -21.696 24.307 -30.050 1.00 70.92 14 THR B C 1
ATOM 1468 O O . THR B 2 16 ? -21.365 25.330 -29.438 1.00 73.10 14 THR B O 1
ATOM 1472 N N . LEU B 2 17 ? -20.988 23.819 -31.076 1.00 69.00 15 LEU B N 1
ATOM 1473 C CA . LEU B 2 17 ? -19.875 24.576 -31.634 1.00 69.56 15 LEU B CA 1
ATOM 1474 C C . LEU B 2 17 ? -20.088 24.825 -33.121 1.00 72.77 15 LEU B C 1
ATOM 1475 O O . LEU B 2 17 ? -20.716 24.020 -33.813 1.00 72.57 15 LEU B O 1
ATOM 1480 N N . GLU B 2 18 ? -19.504 25.916 -33.620 1.00 75.25 16 GLU B N 1
ATOM 1481 C CA . GLU B 2 18 ? -19.378 26.152 -35.053 1.00 78.03 16 GLU B CA 1
ATOM 1482 C C . GLU B 2 18 ? -17.910 26.002 -35.444 1.00 73.58 16 GLU B C 1
ATOM 1483 O O . GLU B 2 18 ? -17.020 26.595 -34.816 1.00 73.00 16 GLU B O 1
ATOM 1489 N N . VAL B 2 19 ? -17.660 25.172 -36.450 1.00 70.93 17 VAL B N 1
ATOM 1490 C CA . VAL B 2 19 ? -16.308 24.757 -36.804 1.00 68.45 17 VAL B CA 1
ATOM 1491 C C . VAL B 2 19 ? -16.152 24.755 -38.323 1.00 69.50 17 VAL B C 1
ATOM 1492 O O . VAL B 2 19 ? -17.115 24.868 -39.084 1.00 70.47 17 VAL B O 1
ATOM 1496 N N . GLU B 2 20 ? -14.925 24.635 -38.743 1.00 69.59 18 GLU B N 1
ATOM 1497 C CA . GLU B 2 20 ? -14.535 24.457 -40.121 1.00 70.93 18 GLU B CA 1
ATOM 1498 C C . GLU B 2 20 ? -13.972 23.055 -40.283 1.00 67.14 18 GLU B C 1
ATOM 1499 O O . GLU B 2 20 ? -13.348 22.525 -39.358 1.00 63.10 18 GLU B O 1
ATOM 1505 N N . PRO B 2 21 ? -14.207 22.415 -41.420 1.00 68.35 19 PRO B N 1
ATOM 1506 C CA . PRO B 2 21 ? -13.594 21.102 -41.657 1.00 67.83 19 PRO B CA 1
ATOM 1507 C C . PRO B 2 21 ? -12.087 21.091 -41.427 1.00 68.11 19 PRO B C 1
ATOM 1508 O O . PRO B 2 21 ? -11.562 20.075 -40.968 1.00 68.00 19 PRO B O 1
ATOM 1512 N N . SER B 2 22 ? -11.388 22.196 -41.670 1.00 69.49 20 SER B N 1
ATOM 1513 C CA . SER B 2 22 ? -9.936 22.260 -41.523 1.00 69.93 20 SER B CA 1
ATOM 1514 C C . SER B 2 22 ? -9.453 22.579 -40.100 1.00 68.94 20 SER B C 1
ATOM 1515 O O . SER B 2 22 ? -8.239 22.706 -39.889 1.00 68.63 20 SER B O 1
ATOM 1518 N N . ASP B 2 23 ? -10.344 22.708 -39.121 1.00 68.18 21 ASP B N 1
ATOM 1519 C CA . ASP B 2 23 ? -9.901 22.980 -37.757 1.00 66.02 21 ASP B CA 1
ATOM 1520 C C . ASP B 2 23 ? -9.250 21.731 -37.173 1.00 62.10 21 ASP B C 1
ATOM 1521 O O . ASP B 2 23 ? -9.735 20.615 -37.365 1.00 60.80 21 ASP B O 1
ATOM 1526 N N . THR B 2 24 ? -8.166 21.927 -36.431 1.00 60.41 22 THR B N 1
ATOM 1527 C CA . THR B 2 24 ? -7.456 20.862 -35.747 1.00 57.42 22 THR B CA 1
ATOM 1528 C C . THR B 2 24 ? -8.221 20.374 -34.505 1.00 56.50 22 THR B C 1
ATOM 1529 O O . THR B 2 24 ? -9.130 21.049 -33.968 1.00 55.70 22 THR B O 1
ATOM 1533 N N . ILE B 2 25 ? -7.838 19.187 -34.030 1.00 55.78 23 ILE B N 1
ATOM 1534 C CA . ILE B 2 25 ? -8.464 18.699 -32.805 1.00 55.99 23 ILE B CA 1
ATOM 1535 C C . ILE B 2 25 ? -8.127 19.637 -31.652 1.00 55.71 23 ILE B C 1
ATOM 1536 O O . ILE B 2 25 ? -9.000 19.986 -30.838 1.00 55.57 23 ILE B O 1
ATOM 1541 N N . GLU B 2 26 ? -6.885 20.142 -31.612 1.00 56.27 24 GLU B N 1
ATOM 1542 C CA . GLU B 2 26 ? -6.497 20.989 -30.482 1.00 58.01 24 GLU B CA 1
ATOM 1543 C C . GLU B 2 26 ? -7.217 22.351 -30.532 1.00 60.39 24 GLU B C 1
ATOM 1544 O O . GLU B 2 26 ? -7.457 22.971 -29.486 1.00 60.00 24 GLU B O 1
ATOM 1550 N N . ASN B 2 27 ? -7.601 22.814 -31.727 1.00 61.48 25 ASN B N 1
ATOM 1551 C CA . ASN B 2 27 ? -8.425 24.018 -31.820 1.00 63.02 25 ASN B CA 1
ATOM 1552 C C . ASN B 2 27 ? -9.835 23.750 -31.301 1.00 61.28 25 ASN B C 1
ATOM 1553 O O . ASN B 2 27 ? -10.405 24.575 -30.573 1.00 61.83 25 ASN B O 1
ATOM 1558 N N . VAL B 2 28 ? -10.400 22.580 -31.627 1.00 58.57 26 VAL B N 1
ATOM 1559 C CA . VAL B 2 28 ? -11.702 22.224 -31.076 1.00 56.35 26 VAL B CA 1
ATOM 1560 C C . VAL B 2 28 ? -11.643 22.211 -29.542 1.00 56.19 26 VAL B C 1
ATOM 1561 O O . VAL B 2 28 ? -12.524 22.768 -28.873 1.00 57.13 26 VAL B O 1
ATOM 1565 N N . LYS B 2 29 ? -10.568 21.650 -28.958 1.00 55.53 27 LYS B N 1
ATOM 1566 C CA . LYS B 2 29 ? -10.397 21.706 -27.496 1.00 55.95 27 LYS B CA 1
ATOM 1567 C C . LYS B 2 29 ? -10.355 23.128 -26.957 1.00 58.99 27 LYS B C 1
ATOM 1568 O O . LYS B 2 29 ? -10.865 23.384 -25.859 1.00 61.57 27 LYS B O 1
ATOM 1574 N N . ALA B 2 30 ? -9.743 24.078 -27.682 1.00 59.84 28 ALA B N 1
ATOM 1575 C CA . ALA B 2 30 ? -9.767 25.475 -27.238 1.00 63.51 28 ALA B CA 1
ATOM 1576 C C . ALA B 2 30 ? -11.187 26.047 -27.253 1.00 64.39 28 ALA B C 1
ATOM 1577 O O . ALA B 2 30 ? -11.576 26.796 -26.353 1.00 65.16 28 ALA B O 1
ATOM 1579 N N . LYS B 2 31 ? -11.982 25.696 -28.266 1.00 63.62 29 LYS B N 1
ATOM 1580 C CA . LYS B 2 31 ? -13.359 26.190 -28.299 1.00 64.81 29 LYS B CA 1
ATOM 1581 C C . LYS B 2 31 ? -14.191 25.599 -27.156 1.00 63.46 29 LYS B C 1
ATOM 1582 O O . LYS B 2 31 ? -15.094 26.261 -26.649 1.00 65.72 29 LYS B O 1
ATOM 1588 N N . ILE B 2 32 ? -13.937 24.348 -26.776 1.00 60.65 30 ILE B N 1
ATOM 1589 C CA . ILE B 2 32 ? -14.650 23.758 -25.647 1.00 59.87 30 ILE B CA 1
ATOM 1590 C C . ILE B 2 32 ? -14.284 24.477 -24.361 1.00 63.94 30 ILE B C 1
ATOM 1591 O O . ILE B 2 32 ? -15.162 24.812 -23.550 1.00 65.20 30 ILE B O 1
ATOM 1596 N N . GLN B 2 33 ? -12.986 24.750 -24.160 1.00 66.03 31 GLN B N 1
ATOM 1597 C CA . GLN B 2 33 ? -12.577 25.558 -23.015 1.00 70.11 31 GLN B CA 1
ATOM 1598 C C . GLN B 2 33 ? -13.273 26.925 -23.005 1.00 76.70 31 GLN B C 1
ATOM 1599 O O . GLN B 2 33 ? -13.706 27.387 -21.939 1.00 77.48 31 GLN B O 1
ATOM 1605 N N . ASP B 2 34 ? -13.428 27.578 -24.166 1.00 80.19 32 ASP B N 1
ATOM 1606 C CA . ASP B 2 34 ? -14.071 28.891 -24.151 1.00 87.05 32 ASP B CA 1
ATOM 1607 C C . ASP B 2 34 ? -15.505 28.846 -23.622 1.00 88.60 32 ASP B C 1
ATOM 1608 O O . ASP B 2 34 ? -15.981 29.853 -23.104 1.00 92.43 32 ASP B O 1
ATOM 1613 N N . LYS B 2 35 ? -16.184 27.700 -23.695 1.00 86.49 33 LYS B N 1
ATOM 1614 C CA . LYS B 2 35 ? -17.579 27.575 -23.288 1.00 88.07 33 LYS B CA 1
ATOM 1615 C C . LYS B 2 35 ? -17.798 26.851 -21.964 1.00 85.80 33 LYS B C 1
ATOM 1616 O O . LYS B 2 35 ? -18.762 27.164 -21.253 1.00 88.40 33 LYS B O 1
ATOM 1622 N N . GLU B 2 36 ? -16.940 25.894 -21.610 1.00 82.11 34 GLU B N 1
ATOM 1623 C CA . GLU B 2 36 ? -17.138 25.086 -20.417 1.00 80.60 34 GLU B CA 1
ATOM 1624 C C . GLU B 2 36 ? -16.066 25.254 -19.359 1.00 78.26 34 GLU B C 1
ATOM 1625 O O . GLU B 2 36 ? -16.260 24.755 -18.243 1.00 78.00 34 GLU B O 1
ATOM 1631 N N . GLY B 2 37 ? -14.959 25.940 -19.665 1.00 77.09 35 GLY B N 1
ATOM 1632 C CA . GLY B 2 37 ? -13.878 26.163 -18.721 1.00 77.44 35 GLY B CA 1
ATOM 1633 C C . GLY B 2 37 ? -12.900 25.007 -18.527 1.00 73.45 35 GLY B C 1
ATOM 1634 O O . GLY B 2 37 ? -11.990 25.141 -17.704 1.00 76.00 35 GLY B O 1
ATOM 1635 N N . ILE B 2 38 ? -13.049 23.887 -19.244 1.00 67.73 36 ILE B N 1
ATOM 1636 C CA . ILE B 2 38 ? -12.137 22.735 -19.114 1.00 65.53 36 ILE B CA 1
ATOM 1637 C C . ILE B 2 38 ? -10.833 22.937 -19.895 1.00 64.55 36 ILE B C 1
ATOM 1638 O O . ILE B 2 38 ? -10.893 23.094 -21.120 1.00 64.27 36 ILE B O 1
ATOM 1643 N N . PRO B 2 39 ? -9.658 22.909 -19.251 1.00 63.27 37 PRO B N 1
ATOM 1644 C CA . PRO B 2 39 ? -8.403 23.078 -20.002 1.00 62.28 37 PRO B CA 1
ATOM 1645 C C . PRO B 2 39 ? -8.220 22.001 -21.048 1.00 58.76 37 PRO B C 1
ATOM 1646 O O . PRO B 2 39 ? -8.623 20.838 -20.849 1.00 54.61 37 PRO B O 1
ATOM 1650 N N . PRO B 2 40 ? -7.617 22.338 -22.197 1.00 59.57 38 PRO B N 1
ATOM 1651 C CA . PRO B 2 40 ? -7.411 21.315 -23.254 1.00 59.32 38 PRO B CA 1
ATOM 1652 C C . PRO B 2 40 ? -6.682 20.059 -22.795 1.00 59.53 38 PRO B C 1
ATOM 1653 O O . PRO B 2 40 ? -7.041 18.970 -23.254 1.00 56.42 38 PRO B O 1
ATOM 1657 N N . ASP B 2 41 ? -5.703 20.153 -21.883 1.00 63.01 39 ASP B N 1
ATOM 1658 C CA . ASP B 2 41 ? -4.986 18.952 -21.437 1.00 65.82 39 ASP B CA 1
ATOM 1659 C C . ASP B 2 41 ? -5.783 18.074 -20.469 1.00 64.87 39 ASP B C 1
ATOM 1660 O O . ASP B 2 41 ? -5.260 17.057 -20.000 1.00 65.80 39 ASP B O 1
ATOM 1665 N N . GLN B 2 42 ? -6.997 18.460 -20.099 1.00 63.62 40 GLN B N 1
ATOM 1666 C CA . GLN B 2 42 ? -7.893 17.553 -19.411 1.00 63.68 40 GLN B CA 1
ATOM 1667 C C . GLN B 2 42 ? -8.903 16.905 -20.339 1.00 59.99 40 GLN B C 1
ATOM 1668 O O . GLN B 2 42 ? -9.778 16.168 -19.869 1.00 59.10 40 GLN B O 1
ATOM 1674 N N . GLN B 2 43 ? -8.830 17.171 -21.638 1.00 57.44 41 GLN B N 1
ATOM 1675 C CA . GLN B 2 43 ? -9.893 16.784 -22.546 1.00 55.22 41 GLN B CA 1
ATOM 1676 C C . GLN B 2 43 ? -9.489 15.584 -23.399 1.00 53.86 41 GLN B C 1
ATOM 1677 O O . GLN B 2 43 ? -8.390 15.567 -23.949 1.00 53.90 41 GLN B O 1
ATOM 1683 N N . ARG B 2 44 ? -10.408 14.624 -23.558 1.00 54.86 42 ARG B N 1
ATOM 1684 C CA A ARG B 2 44 ? -10.277 13.548 -24.537 0.46 53.54 42 ARG B CA 1
ATOM 1685 C CA B ARG B 2 44 ? -10.277 13.532 -24.525 0.54 53.50 42 ARG B CA 1
ATOM 1686 C C . ARG B 2 44 ? -11.586 13.451 -25.302 1.00 53.32 42 ARG B C 1
ATOM 1687 O O . ARG B 2 44 ? -12.653 13.407 -24.694 1.00 50.14 42 ARG B O 1
ATOM 1702 N N . LEU B 2 45 ? -11.507 13.418 -26.637 1.00 51.76 43 LEU B N 1
ATOM 1703 C CA . LEU B 2 45 ? -12.680 13.430 -27.503 1.00 51.73 43 LEU B CA 1
ATOM 1704 C C . LEU B 2 45 ? -12.816 12.135 -28.255 1.00 53.94 43 LEU B C 1
ATOM 1705 O O . LEU B 2 45 ? -11.834 11.592 -28.778 1.00 53.90 43 LEU B O 1
ATOM 1710 N N . ILE B 2 46 ? -14.052 11.674 -28.405 1.00 56.47 44 ILE B N 1
ATOM 1711 C CA . ILE B 2 46 ? -14.288 10.425 -29.117 1.00 60.04 44 ILE B CA 1
ATOM 1712 C C . ILE B 2 46 ? -15.336 10.606 -30.207 1.00 59.99 44 ILE B C 1
ATOM 1713 O O . ILE B 2 46 ? -16.362 11.260 -30.000 1.00 57.80 44 ILE B O 1
ATOM 1718 N N . PHE B 2 47 ? -15.087 9.991 -31.369 1.00 60.51 45 PHE B N 1
ATOM 1719 C CA . PHE B 2 47 ? -16.065 10.020 -32.447 1.00 61.81 45 PHE B CA 1
ATOM 1720 C C . PHE B 2 47 ? -15.961 8.734 -33.234 1.00 63.09 45 PHE B C 1
ATOM 1721 O O . PHE B 2 47 ? -14.865 8.348 -33.659 1.00 65.02 45 PHE B O 1
ATOM 1729 N N . ALA B 2 48 ? -17.114 8.096 -33.447 1.00 61.97 46 ALA B N 1
ATOM 1730 C CA . ALA B 2 48 ? -17.223 6.897 -34.249 1.00 63.03 46 ALA B CA 1
ATOM 1731 C C . ALA B 2 48 ? -16.214 5.845 -33.807 1.00 62.38 46 ALA B C 1
ATOM 1732 O O . ALA B 2 48 ? -15.608 5.155 -34.629 1.00 62.04 46 ALA B O 1
ATOM 1734 N N . GLY B 2 49 ? -16.065 5.673 -32.483 1.00 61.39 47 GLY B N 1
ATOM 1735 C CA . GLY B 2 49 ? -15.235 4.587 -32.000 1.00 63.41 47 GLY B CA 1
ATOM 1736 C C . GLY B 2 49 ? -13.757 4.891 -31.958 1.00 64.46 47 GLY B C 1
ATOM 1737 O O . GLY B 2 49 ? -12.956 3.974 -31.740 1.00 67.75 47 GLY B O 1
ATOM 1738 N N . LYS B 2 50 ? -13.362 6.134 -32.180 1.00 63.47 48 LYS B N 1
ATOM 1739 C CA . LYS B 2 50 ? -11.955 6.490 -32.259 1.00 65.57 48 LYS B CA 1
ATOM 1740 C C . LYS B 2 50 ? -11.663 7.713 -31.404 1.00 64.85 48 LYS B C 1
ATOM 1741 O O . LYS B 2 50 ? -12.453 8.669 -31.339 1.00 63.51 48 LYS B O 1
ATOM 1745 N N . GLN B 2 51 ? -10.505 7.681 -30.750 1.00 65.86 49 GLN B N 1
ATOM 1746 C CA . GLN B 2 51 ? -10.052 8.850 -30.026 1.00 65.57 49 GLN B CA 1
ATOM 1747 C C . GLN B 2 51 ? -9.399 9.854 -30.983 1.00 62.59 49 GLN B C 1
ATOM 1748 O O . GLN B 2 51 ? -8.504 9.507 -31.748 1.00 62.65 49 GLN B O 1
ATOM 1754 N N . LEU B 2 52 ? -9.860 11.104 -30.950 1.00 59.69 50 LEU B N 1
ATOM 1755 C CA . LEU B 2 52 ? -9.320 12.126 -31.842 1.00 57.45 50 LEU B CA 1
ATOM 1756 C C . LEU B 2 52 ? -7.982 12.663 -31.332 1.00 58.95 50 LEU B C 1
ATOM 1757 O O . LEU B 2 52 ? -7.837 12.994 -30.146 1.00 59.15 50 LEU B O 1
ATOM 1762 N N . GLU B 2 53 ? -7.009 12.778 -32.237 1.00 59.48 51 GLU B N 1
ATOM 1763 C CA . GLU B 2 53 ? -5.640 13.103 -31.866 1.00 62.19 51 GLU B CA 1
ATOM 1764 C C . GLU B 2 53 ? -5.323 14.553 -32.168 1.00 59.90 51 GLU B C 1
ATOM 1765 O O . GLU B 2 53 ? -5.726 15.081 -33.208 1.00 60.22 51 GLU B O 1
ATOM 1771 N N . ASP B 2 54 ? -4.547 15.172 -31.277 1.00 57.34 52 ASP B N 1
ATOM 1772 C CA . ASP B 2 54 ? -3.944 16.468 -31.586 1.00 57.87 52 ASP B CA 1
ATOM 1773 C C . ASP B 2 54 ? -3.106 16.347 -32.852 1.00 56.60 52 ASP B C 1
ATOM 1774 O O . ASP B 2 54 ? -2.501 15.312 -33.118 1.00 55.49 52 ASP B O 1
ATOM 1779 N N . GLY B 2 55 ? -3.002 17.438 -33.602 1.00 57.45 53 GLY B N 1
ATOM 1780 C CA . GLY B 2 55 ? -2.289 17.391 -34.863 1.00 60.24 53 GLY B CA 1
ATOM 1781 C C . GLY B 2 55 ? -3.114 16.911 -36.058 1.00 60.81 53 GLY B C 1
ATOM 1782 O O . GLY B 2 55 ? -2.610 16.932 -37.188 1.00 60.84 53 GLY B O 1
ATOM 1783 N N . ARG B 2 56 ? -4.356 16.478 -35.854 1.00 60.38 54 ARG B N 1
ATOM 1784 C CA . ARG B 2 56 ? -5.199 16.121 -36.980 1.00 63.66 54 ARG B CA 1
ATOM 1785 C C . ARG B 2 56 ? -6.356 17.094 -37.072 1.00 63.80 54 ARG B C 1
ATOM 1786 O O . ARG B 2 56 ? -6.643 17.843 -36.130 1.00 60.38 54 ARG B O 1
ATOM 1794 N N . THR B 2 57 ? -7.018 17.071 -38.220 1.00 65.96 55 THR B N 1
ATOM 1795 C CA . THR B 2 57 ? -8.182 17.918 -38.452 1.00 66.53 55 THR B CA 1
ATOM 1796 C C . THR B 2 57 ? -9.484 17.140 -38.322 1.00 64.23 55 THR B C 1
ATOM 1797 O O . THR B 2 57 ? -9.506 15.912 -38.399 1.00 67.78 55 THR B O 1
ATOM 1801 N N . LEU B 2 58 ? -10.582 17.881 -38.142 1.00 58.95 56 LEU B N 1
ATOM 1802 C CA . LEU B 2 58 ? -11.912 17.268 -38.179 1.00 58.14 56 LEU B CA 1
ATOM 1803 C C . LEU B 2 58 ? -12.152 16.516 -39.489 1.00 61.50 56 LEU B C 1
ATOM 1804 O O . LEU B 2 58 ? -12.619 15.367 -39.467 1.00 62.99 56 LEU B O 1
ATOM 1809 N N . SER B 2 59 ? -11.857 17.138 -40.640 1.00 62.94 57 SER B N 1
ATOM 1810 C CA . SER B 2 59 ? -12.050 16.446 -41.920 1.00 66.55 57 SER B CA 1
ATOM 1811 C C . SER B 2 59 ? -11.379 15.080 -41.975 1.00 67.35 57 SER B C 1
ATOM 1812 O O . SER B 2 59 ? -11.864 14.201 -42.702 1.00 69.22 57 SER B O 1
ATOM 1815 N N . ASP B 2 60 ? -10.274 14.858 -41.242 1.00 65.96 58 ASP B N 1
ATOM 1816 C CA . ASP B 2 60 ? -9.616 13.554 -41.371 1.00 65.92 58 ASP B CA 1
ATOM 1817 C C . ASP B 2 60 ? -10.574 12.455 -40.960 1.00 65.64 58 ASP B C 1
ATOM 1818 O O . ASP B 2 60 ? -10.522 11.346 -41.484 1.00 67.89 58 ASP B O 1
ATOM 1823 N N . TYR B 2 61 ? -11.450 12.743 -40.008 1.00 62.84 59 TYR B N 1
ATOM 1824 C CA . TYR B 2 61 ? -12.381 11.768 -39.458 1.00 63.34 59 TYR B CA 1
ATOM 1825 C C . TYR B 2 61 ? -13.763 11.804 -40.152 1.00 65.23 59 TYR B C 1
ATOM 1826 O O . TYR B 2 61 ? -14.713 11.171 -39.667 1.00 65.83 59 TYR B O 1
ATOM 1835 N N . ASN B 2 62 ? -13.898 12.524 -41.277 1.00 66.63 60 ASN B N 1
ATOM 1836 C CA . ASN B 2 62 ? -15.206 12.683 -41.950 1.00 66.62 60 ASN B CA 1
ATOM 1837 C C . ASN B 2 62 ? -16.309 13.133 -40.971 1.00 65.28 60 ASN B C 1
ATOM 1838 O O . ASN B 2 62 ? -17.441 12.648 -41.020 1.00 66.67 60 ASN B O 1
ATOM 1843 N N . ILE B 2 63 ? -15.975 14.035 -40.054 1.00 62.85 61 ILE B N 1
ATOM 1844 C CA . ILE B 2 63 ? -16.984 14.628 -39.178 1.00 61.24 61 ILE B CA 1
ATOM 1845 C C . ILE B 2 63 ? -17.818 15.582 -40.018 1.00 63.25 61 ILE B C 1
ATOM 1846 O O . ILE B 2 63 ? -17.275 16.382 -40.780 1.00 64.60 61 ILE B O 1
ATOM 1851 N N . GLN B 2 64 ? -19.134 15.458 -39.941 1.00 65.33 62 GLN B N 1
ATOM 1852 C CA . GLN B 2 64 ? -20.054 16.210 -40.792 1.00 70.01 62 GLN B CA 1
ATOM 1853 C C . GLN B 2 64 ? -20.906 17.166 -39.946 1.00 70.00 62 GLN B C 1
ATOM 1854 O O . GLN B 2 64 ? -20.883 17.129 -38.716 1.00 66.26 62 GLN B O 1
ATOM 1860 N N . LYS B 2 65 ? -21.675 18.022 -40.625 1.00 73.07 63 LYS B N 1
ATOM 1861 C CA . LYS B 2 65 ? -22.622 18.897 -39.936 1.00 74.88 63 LYS B CA 1
ATOM 1862 C C . LYS B 2 65 ? -23.554 18.078 -39.047 1.00 76.37 63 LYS B C 1
ATOM 1863 O O . LYS B 2 65 ? -24.024 17.002 -39.431 1.00 78.16 63 LYS B O 1
ATOM 1865 N N . GLU B 2 66 ? -23.800 18.586 -37.833 1.00 76.16 64 GLU B N 1
ATOM 1866 C CA . GLU B 2 66 ? -24.676 17.963 -36.831 1.00 76.89 64 GLU B CA 1
ATOM 1867 C C . GLU B 2 66 ? -24.099 16.661 -36.256 1.00 72.66 64 GLU B C 1
ATOM 1868 O O . GLU B 2 66 ? -24.816 15.920 -35.559 1.00 72.93 64 GLU B O 1
ATOM 1874 N N . SER B 2 67 ? -22.814 16.376 -36.492 1.00 69.45 65 SER B N 1
ATOM 1875 C CA . SER B 2 67 ? -22.140 15.258 -35.813 1.00 66.86 65 SER B CA 1
ATOM 1876 C C . SER B 2 67 ? -22.041 15.505 -34.296 1.00 64.78 65 SER B C 1
ATOM 1877 O O . SER B 2 67 ? -21.996 16.642 -33.831 1.00 62.84 65 SER B O 1
ATOM 1880 N N . THR B 2 68 ? -21.997 14.420 -33.516 1.00 64.43 66 THR B N 1
ATOM 1881 C CA . THR B 2 68 ? -21.800 14.516 -32.074 1.00 62.44 66 THR B CA 1
ATOM 1882 C C . THR B 2 68 ? -20.455 13.911 -31.676 1.00 59.53 66 THR B C 1
ATOM 1883 O O . THR B 2 68 ? -20.185 12.746 -31.987 1.00 60.84 66 THR B O 1
ATOM 1887 N N . LEU B 2 69 ? -19.610 14.708 -30.999 1.00 56.62 67 LEU B N 1
ATOM 1888 C CA . LEU B 2 69 ? -18.386 14.229 -30.362 1.00 55.88 67 LEU B CA 1
ATOM 1889 C C . LEU B 2 69 ? -18.635 13.997 -28.862 1.00 55.93 67 LEU B C 1
ATOM 1890 O O . LEU B 2 69 ? -19.427 14.690 -28.227 1.00 56.04 67 LEU B O 1
ATOM 1895 N N . HIS B 2 70 ? -17.955 12.999 -28.301 1.00 55.36 68 HIS B N 1
ATOM 1896 C CA . HIS B 2 70 ? -18.085 12.684 -26.877 1.00 54.83 68 HIS B CA 1
ATOM 1897 C C . HIS B 2 70 ? -16.867 13.166 -26.123 1.00 53.08 68 HIS B C 1
ATOM 1898 O O . HIS B 2 70 ? -15.738 12.828 -26.479 1.00 53.16 68 HIS B O 1
ATOM 1905 N N . LEU B 2 71 ? -17.095 13.920 -25.064 1.00 52.99 69 LEU B N 1
ATOM 1906 C CA . LEU B 2 71 ? -16.041 14.468 -24.225 1.00 52.50 69 LEU B CA 1
ATOM 1907 C C . LEU B 2 71 ? -15.875 13.617 -22.958 1.00 53.96 69 LEU B C 1
ATOM 1908 O O . LEU B 2 71 ? -16.816 13.476 -22.161 1.00 54.76 69 LEU B O 1
ATOM 1913 N N . VAL B 2 72 ? -14.668 13.084 -22.771 1.00 53.62 70 VAL B N 1
ATOM 1914 C CA . VAL B 2 72 ? -14.306 12.237 -21.646 1.00 52.68 70 VAL B CA 1
ATOM 1915 C C . VAL B 2 72 ? -13.344 13.014 -20.757 1.00 53.19 70 VAL B C 1
ATOM 1916 O O . VAL B 2 72 ? -12.264 13.415 -21.205 1.00 53.40 70 VAL B O 1
ATOM 1920 N N . LEU B 2 73 ? -13.711 13.174 -19.491 1.00 52.91 71 LEU B N 1
ATOM 1921 C CA . LEU B 2 73 ? -12.839 13.726 -18.464 1.00 54.79 71 LEU B CA 1
ATOM 1922 C C . LEU B 2 73 ? -12.407 12.625 -17.499 1.00 56.97 71 LEU B C 1
ATOM 1923 O O . LEU B 2 73 ? -13.051 11.581 -17.393 1.00 59.02 71 LEU B O 1
ATOM 1928 N N . ARG B 2 74 ? -11.303 12.839 -16.795 1.00 57.20 72 ARG B N 1
ATOM 1929 C CA . ARG B 2 74 ? -10.852 11.899 -15.773 1.00 57.65 72 ARG B CA 1
ATOM 1930 C C . ARG B 2 74 ? -11.479 12.295 -14.429 1.00 58.75 72 ARG B C 1
ATOM 1931 O O . ARG B 2 74 ? -11.099 13.304 -13.835 1.00 60.43 72 ARG B O 1
ATOM 1939 N N . LEU B 2 75 ? -12.433 11.501 -13.934 1.00 57.61 73 LEU B N 1
ATOM 1940 C CA . LEU B 2 75 ? -13.072 11.771 -12.639 1.00 56.92 73 LEU B CA 1
ATOM 1941 C C . LEU B 2 75 ? -12.668 10.799 -11.543 1.00 56.54 73 LEU B C 1
ATOM 1942 O O . LEU B 2 75 ? -13.203 10.894 -10.420 1.00 57.41 73 LEU B O 1
ATOM 1947 N N . ARG B 2 76 ? -11.833 9.808 -11.826 1.00 55.39 74 ARG B N 1
ATOM 1948 C CA . ARG B 2 76 ? -11.590 8.787 -10.791 1.00 55.59 74 ARG B CA 1
ATOM 1949 C C . ARG B 2 76 ? -10.747 9.322 -9.625 1.00 56.78 74 ARG B C 1
ATOM 1950 O O . ARG B 2 76 ? -9.826 10.117 -9.794 1.00 57.50 74 ARG B O 1
ATOM 1958 N N . GLY B 2 77 ? -11.042 8.851 -8.420 1.00 57.67 75 GLY B N 1
ATOM 1959 C CA . GLY B 2 77 ? -10.174 9.155 -7.291 1.00 59.90 75 GLY B CA 1
ATOM 1960 C C . GLY B 2 77 ? -10.455 8.245 -6.102 1.00 61.47 75 GLY B C 1
ATOM 1961 O O . GLY B 2 77 ? -11.521 7.618 -6.039 1.00 59.24 75 GLY B O 1
#